Protein AF-A0A075H186-F1 (afdb_monomer)

InterPro domains:
  IPR010869 Protein of unknown function DUF1501 [PF07394] (12-259)
  IPR017850 Alkaline-phosphatase-like, core domain superfamily [G3DSA:3.40.720.10] (79-247)
  IPR017850 Alkaline-phosphatase-like, core domain superfamily [SSF53649] (68-236)

Organism: NCBI:txid1456100

pLDDT: mean 88.94, std 8.77, range [53.75, 98.56]

Sequence (261 aa):
MSPVRFKERHRNYLRLLKASPAFQKGDSAKRAALLKSMEEAYTLLSSPAAKAFDLSLEPEKSAAPYGTGKFGRGCLLARRLCEQGARFIEVTSDYGPFLRWDTHENGHTRLAQLKKQIDRPLAQLVVDLEQRGLLDRTLIVLASEFSRDMLVEGKPNKQVRGQVPQPDVINDLKFYGMHRHFTAAGSVLMFGGGVKPGHLFGRTADERPCKTIADPATITDLHATIFHAMGIPPTHHVTVEQRPFFATKDGKGNPLRGILA

Foldseek 3Di:
DDPVVLVVVLVVVVVVLVVDPCLVPDDPVVNVVVVVVSVVVSCCCPDPVVVLLPPVPDDCVLLPQLPDQQQSVLLSSVLSCLVVPPPDGDRDSDDDCCDQCQLLWLNQVSVVVNCVNHVRSVVSSLVSCVVVVRQQQDKDKDDDPFAFQQDADDDPPGDDPPHDDDDPDDPDSRRTRNHDGLPQDDDMDITHLQWDPPDDAWAFDPDPVRHTDDRDDDPQQVLCQVCVSVVHQLQDFDQDPNDTDTSGDNSPHHHPVRTGD

Secondary structure (DSSP, 8-state):
--HHHHHHHHHHHHHHHHH-HHHHSS-HHHHHHHHHHHHHHHHHHHSGGGGGG-GGGS-HHHHGGG-SSHHHHHHHHHHHHHHTT-S-------EETTEET--SSSHHHHHHHHHHHHHHHHHHHHHHHHHTT-STT--EEE--S-EE-SS---BTTBPPTTPPP--SS--SGGGSS-S-EE-S----EEESTTBPTT----EE-SSTT--EEES---HHHHHHHHHHHTT--TT-EEEETTEEEESSGGG-----TTTB-

Mean predicted aligned error: 6.94 Å

Radius of gyration: 23.1 Å; Cα contacts (8 Å, |Δi|>4): 324; chains: 1; bounding box: 52×53×61 Å

Solvent-accessible surface area (backbone atoms only — not comparable to full-atom values): 15172 Å² total; per-residue (Å²): 131,56,72,67,61,51,52,54,50,52,55,51,48,53,52,52,47,68,67,30,67,71,55,66,74,41,57,69,67,64,48,51,53,51,54,49,54,52,51,53,51,49,51,47,63,73,36,81,68,40,57,41,76,46,65,84,79,51,54,64,82,72,44,54,66,28,46,88,49,69,41,7,48,37,34,54,39,46,52,38,31,53,74,73,63,56,89,78,82,87,75,66,74,60,86,42,91,74,29,73,80,35,27,55,55,41,10,43,62,46,50,56,53,51,47,66,53,44,52,53,15,52,53,48,38,54,52,53,28,46,79,65,71,43,22,65,81,34,68,46,75,50,72,69,98,64,39,64,27,62,55,83,64,58,50,103,89,45,75,68,84,93,64,69,92,74,68,98,69,85,89,53,67,46,75,30,27,31,54,33,78,28,77,64,50,80,73,70,50,75,44,36,34,47,44,45,83,97,67,82,83,52,39,56,44,95,53,88,83,36,35,65,76,41,66,78,80,44,73,41,22,48,47,11,31,54,33,46,67,71,74,38,61,28,65,41,61,47,76,54,95,93,37,82,46,46,75,13,69,90,31,70,24,54,54,55,74,85,49,51,108

Structure (mmCIF, N/CA/C/O backbone):
data_AF-A0A075H186-F1
#
_entry.id   AF-A0A075H186-F1
#
loop_
_atom_site.group_PDB
_atom_site.id
_atom_site.type_symbol
_atom_site.label_atom_id
_atom_site.label_alt_id
_atom_site.label_comp_id
_atom_site.label_asym_id
_atom_site.label_entity_id
_atom_site.label_seq_id
_atom_site.pdbx_PDB_ins_code
_atom_site.Cartn_x
_atom_site.Cartn_y
_atom_site.Cartn_z
_atom_site.occupancy
_atom_site.B_iso_or_equiv
_atom_site.auth_seq_id
_atom_site.auth_comp_id
_atom_site.auth_asym_id
_atom_site.auth_atom_id
_atom_site.pdbx_PDB_model_num
ATOM 1 N N . MET A 1 1 ? 1.991 5.967 27.486 1.00 68.06 1 MET A N 1
ATOM 2 C CA . MET A 1 1 ? 1.495 7.163 28.219 1.00 68.06 1 MET A CA 1
ATOM 3 C C . MET A 1 1 ? 0.283 6.724 29.025 1.00 68.06 1 MET A C 1
ATOM 5 O O . MET A 1 1 ? -0.521 6.002 28.457 1.00 68.06 1 MET A O 1
ATOM 9 N N . SER A 1 2 ? 0.154 7.069 30.311 1.00 82.62 2 SER A N 1
ATOM 10 C CA . SER A 1 2 ? -1.005 6.604 31.095 1.00 82.62 2 SER A CA 1
ATOM 11 C C . SER A 1 2 ? -2.314 7.250 30.606 1.00 82.62 2 SER A C 1
ATOM 13 O O . SER A 1 2 ? -2.277 8.409 30.173 1.00 82.62 2 SER A O 1
ATOM 15 N N . PRO A 1 3 ? -3.470 6.562 30.711 1.00 83.88 3 PRO A N 1
ATOM 16 C CA . PRO A 1 3 ? -4.772 7.124 30.335 1.00 83.88 3 PRO A CA 1
ATOM 17 C C . PRO A 1 3 ? -5.078 8.453 31.040 1.00 83.88 3 PRO A C 1
ATOM 19 O O . PRO A 1 3 ? -5.568 9.395 30.422 1.00 83.88 3 PRO A O 1
ATOM 22 N N . VAL A 1 4 ? -4.692 8.568 32.316 1.00 88.56 4 VAL A N 1
ATOM 23 C CA . VAL A 1 4 ? -4.842 9.795 33.114 1.00 88.56 4 VAL A CA 1
ATOM 24 C C . VAL A 1 4 ? -4.055 10.954 32.498 1.00 88.56 4 VAL A C 1
ATOM 26 O O . VAL A 1 4 ? -4.601 12.031 32.267 1.00 88.56 4 VAL A O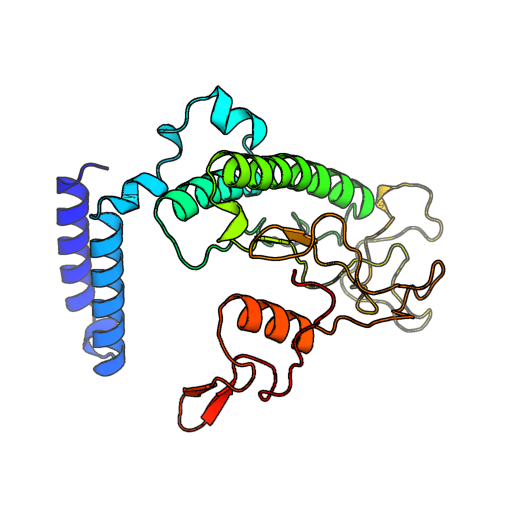 1
ATOM 29 N N . ARG A 1 5 ? -2.778 10.729 32.159 1.00 89.12 5 ARG A N 1
ATOM 30 C CA . ARG A 1 5 ? -1.928 11.762 31.552 1.00 89.12 5 ARG A CA 1
ATOM 31 C C . ARG A 1 5 ? -2.418 12.157 30.158 1.00 89.12 5 ARG A C 1
ATOM 33 O O . ARG A 1 5 ? -2.302 13.325 29.791 1.00 89.12 5 ARG A O 1
ATOM 40 N N . PHE A 1 6 ? -2.957 11.210 29.391 1.00 88.75 6 PHE A N 1
ATOM 41 C CA . PHE A 1 6 ? -3.548 11.481 28.081 1.00 88.75 6 PHE A CA 1
ATOM 42 C C . PHE A 1 6 ? -4.791 12.378 28.196 1.00 88.75 6 PHE A C 1
ATOM 44 O O . PHE A 1 6 ? -4.854 13.416 27.536 1.00 88.75 6 PHE A O 1
ATOM 51 N N . LYS A 1 7 ? -5.715 12.053 29.111 1.00 90.94 7 LYS A N 1
ATOM 52 C CA . LYS A 1 7 ? -6.920 12.853 29.391 1.00 90.94 7 LYS A CA 1
ATOM 53 C C . LYS A 1 7 ? -6.587 14.282 29.828 1.00 90.94 7 LYS A C 1
ATOM 55 O O . LYS A 1 7 ? -7.135 15.238 29.282 1.00 90.94 7 LYS A O 1
ATOM 60 N N . GLU A 1 8 ? -5.643 14.447 30.755 1.00 93.38 8 GLU A N 1
ATOM 61 C CA . GLU A 1 8 ? -5.226 15.779 31.217 1.00 93.38 8 GLU A CA 1
ATOM 62 C C . GLU A 1 8 ? -4.534 16.595 30.116 1.00 93.38 8 GLU A C 1
ATOM 64 O O . GLU A 1 8 ? -4.742 17.806 30.004 1.00 93.38 8 GLU A O 1
ATOM 69 N N . ARG A 1 9 ? -3.745 15.952 29.246 1.00 92.38 9 ARG A N 1
ATOM 70 C CA . ARG A 1 9 ? -3.168 16.625 28.073 1.00 92.38 9 ARG A CA 1
ATOM 71 C C . ARG A 1 9 ? -4.239 17.087 27.092 1.00 92.38 9 ARG A C 1
ATOM 73 O O . ARG A 1 9 ? -4.158 18.226 26.641 1.00 92.38 9 ARG A O 1
ATOM 80 N N . HIS A 1 10 ? -5.243 16.259 26.810 1.00 92.94 10 HIS A N 1
ATOM 81 C CA . HIS A 1 10 ? -6.360 16.640 25.945 1.00 92.94 10 HIS A CA 1
ATOM 82 C C . HIS A 1 10 ? -7.132 17.840 26.517 1.00 92.94 10 HIS A C 1
ATOM 84 O O . HIS A 1 10 ? -7.347 18.831 25.819 1.00 92.94 10 HIS A O 1
ATOM 90 N N . ARG A 1 11 ? -7.443 17.821 27.823 1.00 93.56 11 ARG A N 1
ATOM 91 C CA . ARG A 1 11 ? -8.108 18.942 28.509 1.00 93.56 11 ARG A CA 1
ATOM 92 C C . ARG A 1 11 ? -7.305 20.240 28.403 1.00 93.56 11 ARG A C 1
ATOM 94 O O . ARG A 1 11 ? -7.861 21.298 28.109 1.00 93.56 11 ARG A O 1
ATOM 101 N N . ASN A 1 12 ? -5.994 20.160 28.620 1.00 95.50 12 ASN A N 1
ATOM 102 C CA . ASN A 1 12 ? -5.104 21.311 28.503 1.00 95.50 12 ASN A CA 1
ATOM 103 C C . ASN A 1 12 ? -4.999 21.826 27.065 1.00 95.50 12 ASN A C 1
ATOM 105 O O . ASN A 1 12 ? -5.045 23.037 26.861 1.00 95.50 12 ASN A O 1
ATOM 109 N N . TYR A 1 13 ? -4.916 20.932 26.079 1.00 94.06 13 TYR A N 1
ATOM 110 C CA . TYR A 1 13 ? -4.928 21.304 24.667 1.00 94.06 13 TYR A CA 1
ATOM 111 C C . TYR A 1 13 ? -6.205 22.065 24.300 1.00 94.06 13 TYR A C 1
ATOM 113 O O . TYR A 1 13 ? -6.114 23.167 23.767 1.00 94.06 13 TYR A O 1
ATOM 121 N N . LEU A 1 14 ? -7.387 21.553 24.664 1.00 94.38 14 LEU A N 1
ATOM 122 C CA . LEU A 1 14 ? -8.657 22.232 24.385 1.00 94.38 14 LEU A CA 1
ATOM 123 C C . LEU A 1 14 ? -8.748 23.604 25.063 1.00 94.38 14 LEU A C 1
ATOM 125 O O . LEU A 1 14 ? -9.268 24.548 24.467 1.00 94.38 14 LEU A O 1
ATOM 129 N N . ARG A 1 15 ? -8.224 23.740 26.289 1.00 95.50 15 ARG A N 1
ATOM 130 C CA . ARG A 1 15 ? -8.146 25.031 26.989 1.00 95.50 15 ARG A CA 1
ATOM 131 C C . ARG A 1 15 ? -7.289 26.033 26.214 1.00 95.50 15 ARG A C 1
ATOM 133 O O . ARG A 1 15 ? -7.730 27.157 25.992 1.00 95.50 15 ARG A O 1
ATOM 140 N N . LEU A 1 16 ? -6.094 25.624 25.787 1.00 95.94 16 LEU A N 1
ATOM 141 C CA . LEU A 1 16 ? -5.178 26.473 25.018 1.00 95.94 16 LEU A CA 1
ATOM 142 C C . LEU A 1 16 ? -5.742 26.814 23.635 1.00 95.94 16 LEU A C 1
ATOM 144 O O . LEU A 1 16 ? -5.679 27.966 23.217 1.00 95.94 16 LEU A O 1
ATOM 148 N N . LEU A 1 17 ? -6.348 25.840 22.953 1.00 93.94 17 LEU A N 1
ATOM 149 C CA . LEU A 1 17 ? -6.982 26.037 21.654 1.00 93.94 17 LEU A CA 1
ATOM 150 C C . LEU A 1 17 ? -8.104 27.076 21.749 1.00 93.94 17 LEU A C 1
ATOM 152 O O . LEU A 1 17 ? -8.115 28.024 20.975 1.00 93.94 17 LEU A O 1
ATOM 156 N N . LYS A 1 18 ? -9.005 26.957 22.733 1.00 92.69 18 LYS A N 1
ATOM 157 C CA . LYS A 1 18 ? -10.112 27.911 22.936 1.00 92.69 18 LYS A CA 1
ATOM 158 C C . LYS A 1 18 ? -9.638 29.314 23.338 1.00 92.69 18 LYS A C 1
ATOM 160 O O . LYS A 1 18 ? -10.309 30.294 23.018 1.00 92.69 18 LYS A O 1
ATOM 165 N N . ALA A 1 19 ? -8.498 29.414 24.020 1.00 94.44 19 ALA A N 1
ATOM 166 C CA . ALA A 1 19 ? -7.870 30.686 24.375 1.00 94.44 19 ALA A CA 1
ATOM 167 C C . ALA A 1 19 ? -7.056 31.310 23.223 1.00 94.44 19 ALA A C 1
ATOM 169 O O . ALA A 1 19 ? -6.685 32.478 23.304 1.00 94.44 19 ALA A O 1
ATOM 170 N N . SER A 1 20 ? -6.769 30.557 22.157 1.00 94.69 20 SER A N 1
ATOM 171 C CA . SER A 1 20 ? -5.958 31.040 21.040 1.00 94.69 20 SER A CA 1
ATOM 172 C C . SER A 1 20 ? -6.689 32.131 20.245 1.00 94.69 20 SER A C 1
ATOM 174 O O . SER A 1 20 ? -7.809 31.891 19.779 1.00 94.69 20 SER A O 1
ATOM 176 N N . PRO A 1 21 ? -6.050 33.289 19.979 1.00 93.56 21 PRO A N 1
ATOM 177 C CA . PRO A 1 21 ? -6.628 34.332 19.133 1.00 93.56 21 PRO A CA 1
ATOM 178 C C . PRO A 1 21 ? -7.002 33.830 17.735 1.00 93.56 21 PRO A C 1
ATOM 180 O O . PRO A 1 21 ? -8.021 34.243 17.187 1.00 93.56 21 PRO A O 1
ATOM 183 N N . ALA A 1 22 ? -6.212 32.909 17.169 1.00 90.19 22 ALA A N 1
ATOM 184 C CA . ALA A 1 22 ? -6.480 32.324 15.856 1.00 90.19 22 ALA A CA 1
ATOM 185 C C . ALA A 1 22 ? -7.762 31.480 15.857 1.00 90.19 22 ALA A C 1
ATOM 187 O O . ALA A 1 22 ? -8.542 31.531 14.910 1.00 90.19 22 ALA A O 1
ATOM 188 N N . PHE A 1 23 ? -8.012 30.742 16.942 1.00 92.31 23 PHE A N 1
ATOM 189 C CA . PHE A 1 23 ? -9.242 29.973 17.087 1.00 92.31 23 PHE A CA 1
ATOM 190 C C . PHE A 1 23 ? -10.444 30.885 17.345 1.00 92.31 23 PHE A C 1
ATOM 192 O O . PHE A 1 23 ? -11.502 30.661 16.776 1.00 92.31 23 PHE A O 1
ATOM 199 N N . GLN A 1 24 ? -10.301 31.930 18.164 1.00 91.25 24 GLN A N 1
ATOM 200 C CA . GLN A 1 24 ? -11.403 32.847 18.481 1.00 91.25 24 GLN A CA 1
ATOM 201 C C . GLN A 1 24 ? -11.854 33.680 17.277 1.00 91.25 24 GLN A C 1
ATOM 203 O O . GLN A 1 24 ? -13.055 33.858 17.087 1.00 91.25 24 GLN A O 1
ATOM 208 N N . LYS A 1 25 ? -10.902 34.145 16.459 1.00 92.31 25 LYS A N 1
ATOM 209 C CA . LYS A 1 25 ? -11.156 34.917 15.231 1.00 92.31 25 LYS A CA 1
ATOM 210 C C . LYS A 1 25 ? -11.524 34.045 14.026 1.00 92.31 25 LYS A C 1
ATOM 212 O O . LYS A 1 25 ? -11.887 34.577 12.983 1.00 92.31 25 LYS A O 1
ATOM 217 N N . GLY A 1 26 ? -11.379 32.725 14.142 1.00 87.88 26 GLY A N 1
ATOM 218 C CA . GLY A 1 26 ? -11.676 31.785 13.069 1.00 87.88 26 GLY A CA 1
ATOM 219 C C . GLY A 1 26 ? -13.173 31.675 12.777 1.00 87.88 26 GLY A C 1
ATOM 220 O O . GLY A 1 26 ? -14.012 31.872 13.657 1.00 87.88 26 GLY A O 1
ATOM 221 N N . ASP A 1 27 ? -13.489 31.300 11.540 1.00 92.75 27 ASP A N 1
ATOM 222 C CA . ASP A 1 27 ? -14.853 31.001 11.105 1.00 92.75 27 ASP A CA 1
ATOM 223 C C . ASP A 1 27 ? -15.523 29.926 11.987 1.00 92.75 27 ASP A C 1
ATOM 225 O O . ASP A 1 27 ? -14.897 28.938 12.387 1.00 92.75 27 ASP A O 1
ATOM 229 N N . SER A 1 28 ? -16.810 30.119 12.285 1.00 90.19 28 SER A N 1
ATOM 230 C CA . SER A 1 28 ? -17.561 29.267 13.214 1.00 90.19 28 SER A CA 1
ATOM 231 C C . SER A 1 28 ? -17.651 27.808 12.751 1.00 90.19 28 SER A C 1
ATOM 233 O O . SER A 1 28 ? -17.450 26.899 13.563 1.00 90.19 28 SER A O 1
ATOM 235 N N . ALA A 1 29 ? -17.856 27.570 11.451 1.00 89.69 29 ALA A N 1
ATOM 236 C CA . ALA A 1 29 ? -17.946 26.226 10.893 1.00 89.69 29 ALA A CA 1
ATOM 237 C C . ALA A 1 29 ? -16.581 25.527 10.927 1.00 89.69 29 ALA A C 1
ATOM 239 O O . ALA A 1 29 ? -16.484 24.378 11.363 1.00 89.69 29 ALA A O 1
ATOM 240 N N . LYS A 1 30 ? -15.500 26.236 10.572 1.00 87.50 30 LYS A N 1
ATOM 241 C CA . LYS A 1 30 ? -14.127 25.702 10.669 1.00 87.50 30 LYS A CA 1
ATOM 242 C C . LYS A 1 30 ? -13.738 25.345 12.106 1.00 87.50 30 LYS A C 1
ATOM 244 O O . LYS A 1 30 ? -13.109 24.313 12.337 1.00 87.50 30 LYS A O 1
ATOM 249 N N . ARG A 1 31 ? -14.133 26.162 13.087 1.00 91.75 31 ARG A N 1
ATOM 250 C CA . ARG A 1 31 ? -13.901 25.879 14.515 1.00 91.75 31 ARG A CA 1
ATOM 251 C C . ARG A 1 31 ? -14.647 24.632 14.978 1.00 91.75 31 ARG A C 1
ATOM 253 O O . ARG A 1 31 ? -14.056 23.801 15.666 1.00 91.75 31 ARG A O 1
ATOM 260 N N . ALA A 1 32 ? -15.919 24.501 14.602 1.0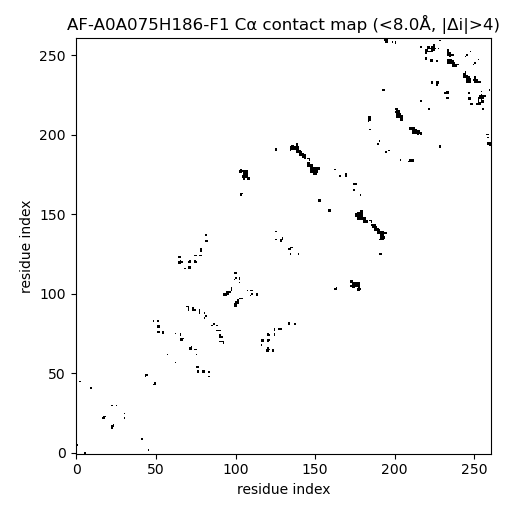0 91.12 32 ALA A N 1
ATOM 261 C CA . ALA A 1 32 ? -16.726 23.329 14.928 1.00 91.12 32 ALA A CA 1
ATOM 262 C C . ALA A 1 32 ? -16.139 22.055 14.302 1.00 91.12 32 ALA A C 1
ATOM 264 O O . ALA A 1 32 ? -16.001 21.047 14.993 1.00 91.12 32 ALA A O 1
ATOM 265 N N . ALA A 1 33 ? -15.712 22.123 13.038 1.00 90.19 33 ALA A N 1
ATOM 266 C CA . ALA A 1 33 ? -15.060 21.013 12.348 1.00 90.19 33 ALA A CA 1
ATOM 267 C C . ALA A 1 33 ? -13.756 20.579 13.039 1.00 90.19 33 ALA A C 1
ATOM 269 O O . ALA A 1 33 ? -13.547 19.387 13.256 1.00 90.19 33 ALA A O 1
ATOM 270 N N . LEU A 1 34 ? -12.907 21.530 13.453 1.00 90.88 34 LEU A N 1
ATOM 271 C CA . LEU A 1 34 ? -11.674 21.222 14.184 1.00 90.88 34 LEU A CA 1
ATOM 272 C C . LEU A 1 34 ? -11.955 20.557 15.538 1.00 90.88 34 LEU A C 1
ATOM 274 O O . LEU A 1 34 ? -11.326 19.555 15.869 1.00 90.88 34 LEU A O 1
ATOM 278 N N . LEU A 1 35 ? -12.895 21.095 16.323 1.00 93.06 35 LEU A N 1
ATOM 279 C CA . LEU A 1 35 ? -13.257 20.507 17.617 1.00 93.06 35 LEU A CA 1
ATOM 280 C C . LEU A 1 35 ? -13.824 19.096 17.456 1.00 93.06 35 LEU A C 1
ATOM 282 O O . LEU A 1 35 ? -13.435 18.205 18.204 1.00 93.06 35 LEU A O 1
ATOM 286 N N . LYS A 1 36 ? -14.692 18.891 16.459 1.00 93.56 36 LYS A N 1
ATOM 287 C CA . LYS A 1 36 ? -15.232 17.573 16.123 1.00 93.56 36 LYS A CA 1
ATOM 288 C C . LYS A 1 36 ? -14.113 16.588 15.776 1.00 93.56 36 LYS A C 1
ATOM 290 O O . LYS A 1 36 ? -14.058 15.516 16.365 1.00 93.56 36 LYS A O 1
ATOM 295 N N . SER A 1 37 ? -13.180 16.984 14.908 1.00 92.19 37 SER A N 1
ATOM 296 C CA . SER A 1 37 ? -12.026 16.155 14.536 1.00 92.19 37 SER A CA 1
ATOM 297 C C . SER A 1 37 ? -11.156 15.774 15.745 1.00 92.19 37 SER A C 1
ATOM 299 O O . SER A 1 37 ? -10.727 14.627 15.860 1.00 92.19 37 SER A O 1
ATOM 301 N N . MET A 1 38 ? -10.924 16.707 16.676 1.00 91.56 38 MET A N 1
ATOM 302 C CA . MET A 1 38 ? -10.153 16.439 17.898 1.00 91.56 38 MET A CA 1
ATOM 303 C C . MET A 1 38 ? -10.877 15.481 18.852 1.00 91.56 38 MET A C 1
ATOM 305 O O . MET A 1 38 ? -10.243 14.588 19.414 1.00 91.56 38 MET A O 1
ATOM 309 N N . GLU A 1 39 ? -12.194 15.628 19.006 1.00 92.19 39 GLU A N 1
ATOM 310 C CA . GLU A 1 39 ? -13.006 14.741 19.846 1.00 92.19 39 GLU A CA 1
ATOM 311 C C . GLU A 1 39 ? -13.078 13.318 19.271 1.00 92.19 39 GLU A C 1
ATOM 313 O O . GLU A 1 39 ? -12.928 12.337 20.002 1.00 92.19 39 GLU A O 1
ATOM 318 N N . GLU A 1 40 ? -13.233 13.185 17.952 1.00 91.44 40 GLU A N 1
ATOM 319 C CA . GLU A 1 40 ? -13.203 11.894 17.255 1.00 91.44 40 GLU A CA 1
ATOM 320 C C . GLU A 1 40 ? -11.841 11.203 17.420 1.00 91.44 40 GLU A C 1
ATOM 322 O O . GLU A 1 40 ? -11.780 10.013 17.738 1.00 91.44 40 GLU A O 1
ATOM 327 N N . ALA A 1 41 ? -10.740 11.954 17.297 1.00 88.75 41 ALA A N 1
ATOM 328 C CA . ALA A 1 41 ? -9.395 11.433 17.532 1.00 88.75 41 ALA A CA 1
ATOM 329 C C . ALA A 1 41 ? -9.194 10.980 18.988 1.00 88.75 41 ALA A C 1
ATOM 331 O O . ALA A 1 41 ? -8.642 9.905 19.233 1.00 88.75 41 ALA A O 1
ATOM 332 N N . TYR A 1 42 ? -9.661 11.765 19.965 1.00 90.81 42 TYR A N 1
ATOM 333 C CA . TYR A 1 42 ? -9.615 11.384 21.378 1.00 90.81 42 TYR A CA 1
ATOM 334 C C . TYR A 1 42 ? -10.438 10.117 21.647 1.00 90.81 42 TYR A C 1
ATOM 336 O O . TYR A 1 42 ? -9.966 9.207 22.333 1.00 90.81 42 TYR A O 1
ATOM 344 N N . THR A 1 43 ? -11.636 10.029 21.069 1.00 90.00 43 THR A N 1
ATOM 345 C CA . THR A 1 43 ? -12.519 8.860 21.174 1.00 90.00 43 THR A CA 1
ATOM 346 C C . THR A 1 43 ? -11.836 7.612 20.620 1.00 90.00 43 THR A C 1
ATOM 348 O O . THR A 1 43 ? -11.772 6.591 21.302 1.00 90.00 43 THR A O 1
ATOM 351 N N . LEU A 1 44 ? -11.233 7.697 19.431 1.00 86.81 44 LEU A N 1
ATOM 352 C CA . LEU A 1 44 ? -10.499 6.582 18.834 1.00 86.81 44 LEU A CA 1
ATOM 353 C C . LEU A 1 44 ? -9.326 6.133 19.718 1.00 86.81 44 LEU A C 1
ATOM 355 O O . LEU A 1 44 ? -9.200 4.945 20.016 1.00 86.81 44 LEU A O 1
ATOM 359 N N . LEU A 1 45 ? -8.498 7.075 20.178 1.00 86.69 45 LEU A N 1
ATOM 360 C CA . LEU A 1 45 ? -7.304 6.790 20.985 1.00 86.69 45 LEU A CA 1
ATOM 361 C C . LEU A 1 45 ? -7.618 6.299 22.404 1.00 86.69 45 LEU A C 1
ATOM 363 O O . LEU A 1 45 ? -6.768 5.674 23.036 1.00 86.69 45 LEU A O 1
ATOM 367 N N . SER A 1 46 ? -8.817 6.580 22.911 1.00 88.19 46 SER A N 1
ATOM 368 C CA . SER A 1 46 ? -9.298 6.069 24.199 1.00 88.19 46 SER A CA 1
ATOM 369 C C . SER A 1 46 ? -10.114 4.778 24.075 1.00 88.19 46 SER A C 1
ATOM 371 O O . SER A 1 46 ? -10.380 4.128 25.087 1.00 88.19 46 SER A O 1
ATOM 373 N N . SER A 1 47 ? -10.478 4.374 22.856 1.00 87.81 47 SER A N 1
ATOM 374 C CA . SER A 1 47 ? -11.219 3.141 22.596 1.00 87.81 47 SER A CA 1
ATOM 375 C C . SER A 1 47 ? -10.329 1.887 22.673 1.00 87.81 47 SER A C 1
ATOM 377 O O . SER A 1 47 ? -9.106 1.973 22.514 1.00 87.81 47 SER A O 1
ATOM 379 N N . PRO A 1 48 ? -10.917 0.683 22.824 1.00 86.31 48 PRO A N 1
ATOM 380 C CA . PRO A 1 48 ? -10.179 -0.577 22.710 1.00 86.31 48 PRO A CA 1
ATOM 381 C C . PRO A 1 48 ? -9.415 -0.737 21.386 1.00 86.31 48 PRO A C 1
ATOM 383 O O . PRO A 1 48 ? -8.372 -1.391 21.372 1.00 86.31 48 PRO A O 1
ATOM 386 N N . ALA A 1 49 ? -9.877 -0.095 20.304 1.00 86.44 49 ALA A N 1
ATOM 387 C CA . ALA A 1 49 ? -9.226 -0.138 18.994 1.00 86.44 49 ALA A CA 1
ATOM 388 C C . ALA A 1 49 ? -7.818 0.481 19.008 1.00 86.44 49 ALA A C 1
ATOM 390 O O . ALA A 1 49 ? -6.978 0.109 18.190 1.00 86.44 49 ALA A O 1
ATOM 391 N N . ALA A 1 50 ? -7.503 1.349 19.980 1.00 87.94 50 ALA A N 1
ATOM 392 C CA . ALA A 1 50 ? -6.158 1.897 20.155 1.00 87.94 50 ALA A CA 1
ATOM 393 C C . ALA A 1 50 ? -5.093 0.802 20.356 1.00 87.94 50 ALA A C 1
ATOM 395 O O . ALA A 1 50 ? -3.943 0.981 19.957 1.00 87.94 50 ALA A O 1
ATOM 396 N N . LYS A 1 51 ? -5.471 -0.366 20.903 1.00 90.56 51 LYS A N 1
ATOM 397 C CA . LYS A 1 51 ? -4.562 -1.513 21.060 1.00 90.56 51 LYS A CA 1
ATOM 398 C C . LYS A 1 51 ? -4.058 -2.060 19.723 1.00 90.56 51 LYS A C 1
ATOM 400 O O . LYS A 1 51 ? -2.977 -2.642 19.695 1.00 90.56 51 LYS A O 1
ATOM 405 N N . ALA A 1 52 ? -4.786 -1.868 18.619 1.00 92.31 52 ALA A N 1
ATOM 406 C CA . ALA A 1 52 ? -4.335 -2.287 17.289 1.00 92.31 52 ALA A CA 1
ATOM 407 C C . ALA A 1 52 ? -2.993 -1.644 16.913 1.00 92.31 52 ALA A C 1
ATOM 409 O O . ALA A 1 52 ? -2.152 -2.294 16.299 1.00 92.31 52 ALA A O 1
ATOM 410 N N . PHE A 1 53 ? -2.776 -0.401 17.353 1.00 92.44 53 PHE A N 1
ATOM 411 C CA . PHE A 1 53 ? -1.575 0.387 17.077 1.00 92.44 53 PHE A CA 1
ATOM 412 C C . PHE A 1 53 ? -0.370 0.005 17.941 1.00 92.44 53 PHE A C 1
ATOM 414 O O . PHE A 1 53 ? 0.750 0.421 17.645 1.00 92.44 53 PHE A O 1
ATOM 421 N N . ASP A 1 54 ? -0.576 -0.787 18.994 1.00 92.75 54 ASP A N 1
ATOM 422 C CA . ASP A 1 54 ? 0.507 -1.273 19.837 1.00 92.75 54 ASP A CA 1
ATOM 423 C C . ASP A 1 54 ? 1.080 -2.578 19.275 1.00 92.75 54 ASP A C 1
ATOM 425 O O . ASP A 1 54 ? 0.595 -3.677 19.553 1.00 92.75 54 ASP A O 1
ATOM 429 N N . LEU A 1 55 ? 2.127 -2.439 18.458 1.00 94.56 55 LEU A N 1
ATOM 430 C CA . LEU A 1 55 ? 2.846 -3.570 17.870 1.00 94.56 55 LEU A CA 1
ATOM 431 C C . LEU A 1 55 ? 3.674 -4.354 18.896 1.00 94.56 55 LEU A C 1
ATOM 433 O O . LEU A 1 55 ? 4.085 -5.467 18.592 1.00 94.56 55 LEU A O 1
ATOM 437 N N . SER A 1 56 ? 3.915 -3.816 20.100 1.00 94.00 56 SER A N 1
ATOM 438 C CA . SER A 1 56 ? 4.647 -4.553 21.144 1.00 94.00 56 SER A CA 1
ATOM 439 C C . SER A 1 56 ? 3.857 -5.741 21.697 1.00 94.00 56 SER A C 1
ATOM 441 O O . SER A 1 56 ? 4.425 -6.622 22.334 1.00 94.00 56 SER A O 1
ATOM 443 N N . LEU A 1 57 ? 2.553 -5.786 21.410 1.00 94.50 57 LEU A N 1
ATOM 444 C CA . LEU A 1 57 ? 1.672 -6.900 21.745 1.00 94.50 57 LEU A CA 1
ATOM 445 C C . LEU A 1 57 ? 1.840 -8.102 20.801 1.00 94.50 57 LEU A C 1
ATOM 447 O O . LEU A 1 57 ? 1.242 -9.147 21.046 1.00 94.50 57 LEU A O 1
ATOM 451 N N . GLU A 1 58 ? 2.607 -7.966 19.716 1.00 95.69 58 GLU A N 1
ATOM 452 C CA . GLU A 1 58 ? 2.870 -9.060 18.782 1.00 95.69 58 GLU A CA 1
ATOM 453 C C . GLU A 1 58 ? 3.991 -9.972 19.287 1.00 95.69 58 GLU A C 1
ATOM 455 O O . GLU A 1 58 ? 5.084 -9.483 19.585 1.00 95.69 58 GLU A O 1
ATOM 460 N N . PRO A 1 59 ? 3.779 -11.302 19.321 1.00 95.94 59 PRO A N 1
ATOM 461 C CA . PRO A 1 59 ? 4.861 -12.236 19.585 1.00 95.94 59 PRO A CA 1
ATOM 462 C C . PRO A 1 59 ? 6.000 -12.054 1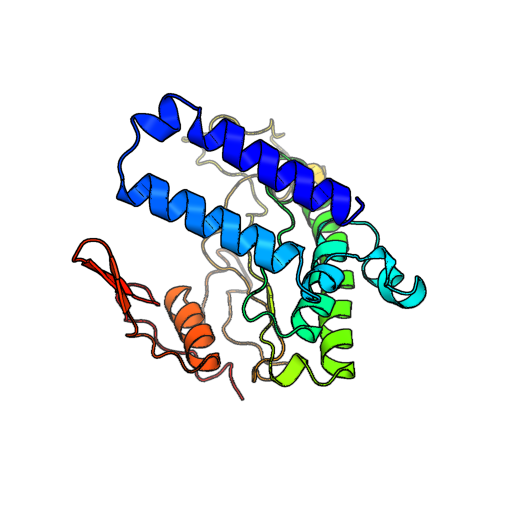8.578 1.00 95.94 59 PRO A C 1
ATOM 464 O O . PRO A 1 59 ? 5.753 -11.910 17.378 1.00 95.94 59 PRO A O 1
ATOM 467 N N . GLU A 1 60 ? 7.249 -12.152 19.038 1.00 95.75 60 GLU A N 1
ATOM 468 C CA . GLU A 1 60 ? 8.437 -11.954 18.195 1.00 95.75 60 GLU A CA 1
ATOM 469 C C . GLU A 1 60 ? 8.404 -12.831 16.938 1.00 95.75 60 GLU A C 1
ATOM 471 O O . GLU A 1 60 ? 8.622 -12.341 15.833 1.00 95.75 60 GLU A O 1
ATOM 476 N N . LYS A 1 61 ? 8.020 -14.105 17.080 1.00 96.06 61 LYS A N 1
ATOM 477 C CA . LYS A 1 61 ? 7.872 -15.037 15.952 1.00 96.06 61 LYS A CA 1
ATOM 478 C C . LYS A 1 61 ? 6.872 -14.546 14.896 1.00 96.06 61 LYS A C 1
ATOM 480 O O . LYS A 1 61 ? 7.081 -14.797 13.715 1.00 96.06 61 LYS A O 1
ATOM 485 N N . SER A 1 62 ? 5.806 -13.854 15.306 1.00 95.00 62 SER A N 1
ATOM 486 C CA . SER A 1 62 ? 4.803 -13.298 14.391 1.00 95.00 62 SER A CA 1
ATOM 487 C C . SER A 1 62 ? 5.270 -11.997 13.740 1.00 95.00 62 SER A C 1
ATOM 489 O O . SER A 1 62 ? 4.927 -11.737 12.591 1.00 95.00 62 SER A O 1
ATOM 491 N N . ALA A 1 63 ? 6.041 -11.174 14.455 1.00 96.56 63 ALA A N 1
ATOM 492 C CA . ALA A 1 63 ? 6.544 -9.900 13.947 1.00 96.56 63 ALA A CA 1
ATOM 493 C C . ALA A 1 63 ? 7.805 -10.060 13.075 1.00 96.56 63 ALA A C 1
ATOM 495 O O . ALA A 1 63 ? 8.025 -9.281 12.146 1.00 96.56 63 ALA A O 1
ATOM 496 N N . ALA A 1 64 ? 8.629 -11.077 13.341 1.00 96.69 64 ALA A N 1
ATOM 497 C CA . ALA A 1 64 ? 9.923 -11.282 12.696 1.00 96.69 64 ALA A CA 1
ATOM 498 C C . ALA A 1 64 ? 9.869 -11.329 11.155 1.00 96.69 64 ALA A C 1
ATOM 500 O O . ALA A 1 64 ? 10.732 -10.694 10.536 1.00 96.69 64 ALA A O 1
ATOM 501 N N . PRO A 1 65 ? 8.885 -11.981 10.495 1.00 96.50 65 PRO A N 1
ATOM 502 C CA . PRO A 1 65 ? 8.798 -11.989 9.033 1.00 96.50 65 PRO A CA 1
ATOM 503 C C . PRO A 1 65 ? 8.498 -10.609 8.433 1.00 96.50 65 PRO A C 1
ATOM 505 O O . PRO A 1 65 ? 8.982 -10.291 7.347 1.00 96.50 65 PRO A O 1
ATOM 508 N N . TYR A 1 66 ? 7.821 -9.721 9.161 1.00 97.00 66 TYR A N 1
ATOM 509 C CA . TYR A 1 66 ? 7.615 -8.339 8.719 1.00 97.00 66 TYR A CA 1
ATOM 510 C C . TYR A 1 66 ? 8.900 -7.500 8.781 1.00 97.00 66 TYR A C 1
ATOM 512 O O . TYR A 1 66 ? 9.071 -6.552 8.016 1.00 97.00 66 TYR A O 1
ATOM 520 N N . GLY A 1 67 ? 9.848 -7.882 9.640 1.00 94.25 67 GLY A N 1
ATOM 521 C CA . GLY A 1 67 ? 11.109 -7.169 9.828 1.00 94.25 67 GLY A CA 1
ATOM 522 C C . GLY A 1 67 ? 10.941 -5.820 10.538 1.00 94.25 67 GLY A C 1
ATOM 523 O O . GLY A 1 67 ? 9.875 -5.463 11.032 1.00 94.25 67 GLY A O 1
ATOM 524 N N . THR A 1 68 ? 12.027 -5.051 10.605 1.00 91.25 68 THR A N 1
ATOM 525 C CA . THR A 1 68 ? 12.090 -3.787 11.367 1.00 91.25 68 THR A CA 1
ATOM 526 C C . THR A 1 68 ? 11.857 -2.539 10.508 1.00 91.25 68 THR A C 1
ATOM 528 O O . THR A 1 68 ? 11.728 -1.427 11.030 1.00 91.25 68 THR A O 1
ATOM 531 N N . GLY A 1 69 ? 11.779 -2.711 9.184 1.00 90.56 69 GLY A N 1
ATOM 532 C CA . GLY A 1 69 ? 11.553 -1.635 8.222 1.00 90.56 69 GLY A CA 1
ATOM 533 C C . GLY A 1 69 ? 10.195 -0.954 8.402 1.00 90.56 69 GLY A C 1
ATOM 534 O O . GLY A 1 69 ? 9.251 -1.526 8.947 1.00 90.56 69 GLY A O 1
ATOM 535 N N . LYS A 1 70 ? 10.075 0.298 7.938 1.00 91.06 70 LYS A N 1
ATOM 536 C CA . LYS A 1 70 ? 8.821 1.060 8.071 1.00 91.06 70 LYS A CA 1
ATOM 537 C C . LYS A 1 70 ? 7.658 0.376 7.348 1.00 91.06 70 LYS A C 1
ATOM 539 O O . LYS A 1 70 ? 6.608 0.205 7.956 1.00 91.06 70 LYS A O 1
ATOM 544 N N . PHE A 1 71 ? 7.871 -0.041 6.099 1.00 94.12 71 PHE A N 1
ATOM 545 C CA . PHE A 1 71 ? 6.848 -0.719 5.302 1.00 94.12 71 PHE A CA 1
ATOM 546 C C . PHE A 1 71 ? 6.382 -2.014 5.979 1.00 94.12 71 PHE A C 1
ATOM 548 O O . PHE A 1 71 ? 5.191 -2.192 6.200 1.00 94.12 71 PHE A O 1
ATOM 555 N N . GLY A 1 72 ? 7.322 -2.849 6.434 1.00 95.94 72 GLY A N 1
ATOM 556 C CA . GLY A 1 72 ? 7.004 -4.088 7.141 1.00 95.94 72 GLY A CA 1
ATOM 557 C C . GLY A 1 72 ? 6.208 -3.895 8.431 1.00 95.94 72 GLY A C 1
ATOM 558 O O . GLY A 1 72 ? 5.187 -4.550 8.624 1.00 95.94 72 GLY A O 1
ATOM 559 N N . ARG A 1 73 ? 6.593 -2.930 9.276 1.00 95.50 73 ARG A N 1
ATOM 560 C CA . ARG A 1 73 ? 5.788 -2.557 10.455 1.00 95.50 73 ARG A CA 1
ATOM 561 C C . ARG A 1 73 ? 4.405 -2.025 10.071 1.00 95.50 73 ARG A C 1
ATOM 563 O O . ARG A 1 73 ? 3.447 -2.265 10.798 1.00 95.50 73 ARG A O 1
ATOM 570 N N . GLY A 1 74 ? 4.300 -1.333 8.937 1.00 96.88 74 GLY A N 1
ATOM 571 C CA . GLY A 1 74 ? 3.030 -0.910 8.351 1.00 96.88 74 GLY A CA 1
ATOM 572 C C . GLY A 1 74 ? 2.148 -2.092 7.942 1.00 96.88 74 GLY A C 1
ATOM 573 O O . GLY A 1 74 ? 0.971 -2.098 8.280 1.00 96.88 74 GLY A O 1
ATOM 574 N N . CYS A 1 75 ? 2.711 -3.125 7.310 1.00 98.06 75 CYS A N 1
ATOM 575 C CA . CYS A 1 75 ? 1.999 -4.367 6.997 1.00 98.06 75 CYS A CA 1
ATOM 576 C C . CYS A 1 75 ? 1.532 -5.103 8.265 1.00 98.06 75 CYS A C 1
ATOM 578 O O . CYS A 1 75 ? 0.377 -5.510 8.340 1.00 98.06 75 CYS A O 1
ATOM 580 N N . LEU A 1 76 ? 2.379 -5.211 9.295 1.00 98.00 76 LEU A N 1
ATOM 581 C CA . LEU A 1 76 ? 1.987 -5.817 10.575 1.00 98.00 76 LEU A CA 1
ATOM 582 C C . LEU A 1 76 ? 0.851 -5.036 11.255 1.00 98.00 76 LEU A C 1
ATOM 584 O O . LEU A 1 76 ? -0.105 -5.623 11.761 1.00 98.00 76 LEU A O 1
ATOM 588 N N . LEU A 1 77 ? 0.929 -3.703 11.234 1.00 97.69 77 LEU A N 1
ATOM 589 C CA . LEU A 1 77 ? -0.151 -2.847 11.715 1.00 97.69 77 LEU A CA 1
ATOM 590 C C . LEU A 1 77 ? -1.427 -3.046 10.889 1.00 97.69 77 LEU A C 1
ATOM 592 O O . LEU A 1 77 ? -2.502 -3.164 11.467 1.00 97.69 77 LEU A O 1
ATOM 596 N N . ALA A 1 78 ? -1.317 -3.136 9.562 1.00 98.12 78 ALA A N 1
ATOM 597 C CA . ALA A 1 78 ? -2.451 -3.391 8.682 1.00 98.12 78 ALA A CA 1
ATOM 598 C C . ALA A 1 78 ? -3.148 -4.709 9.033 1.00 98.12 78 ALA A C 1
ATOM 600 O O . ALA A 1 78 ? -4.367 -4.723 9.168 1.00 98.12 78 ALA A O 1
ATOM 601 N N . ARG A 1 79 ? -2.392 -5.783 9.297 1.00 97.81 79 ARG A N 1
ATOM 602 C CA . ARG A 1 79 ? -2.944 -7.060 9.772 1.00 97.81 79 ARG A CA 1
ATOM 603 C C . ARG A 1 79 ? -3.804 -6.875 11.028 1.00 97.81 79 ARG A C 1
ATOM 605 O O . ARG A 1 79 ? -4.959 -7.293 11.051 1.00 97.81 79 ARG A O 1
ATOM 612 N N . ARG A 1 80 ? -3.274 -6.194 12.052 1.00 97.44 80 ARG A N 1
ATOM 613 C CA . ARG A 1 80 ? -3.999 -5.909 13.308 1.00 97.44 80 ARG A CA 1
ATOM 614 C C . ARG A 1 80 ? -5.215 -5.005 13.092 1.00 97.44 80 ARG A C 1
ATOM 616 O O . ARG A 1 80 ? -6.244 -5.189 13.734 1.00 97.44 80 ARG A O 1
ATOM 623 N N . LEU A 1 81 ? -5.122 -4.032 12.188 1.00 96.75 81 LEU A N 1
ATOM 624 C CA . LEU A 1 81 ? -6.244 -3.164 11.829 1.00 96.75 81 LEU A CA 1
ATOM 625 C C . LEU A 1 81 ? -7.352 -3.940 11.100 1.00 96.75 81 LEU A C 1
ATOM 627 O O . LEU A 1 81 ? -8.526 -3.726 11.402 1.00 96.75 81 LEU A O 1
ATOM 631 N N . CYS A 1 82 ? -7.006 -4.887 10.223 1.00 96.81 82 CYS A N 1
ATOM 632 C CA . CYS A 1 82 ? -7.969 -5.805 9.608 1.00 96.81 82 CYS A CA 1
ATOM 633 C C . CYS A 1 82 ? -8.673 -6.682 10.657 1.00 96.81 82 CYS A C 1
ATOM 635 O O . CYS A 1 82 ? -9.888 -6.876 10.581 1.00 96.81 82 CYS A O 1
ATOM 637 N N . GLU A 1 83 ? -7.942 -7.175 11.664 1.00 95.06 83 GLU A N 1
ATOM 638 C CA . GLU A 1 83 ? -8.510 -7.937 12.790 1.00 95.06 83 GLU A CA 1
ATOM 639 C C . GLU A 1 83 ? -9.523 -7.103 13.598 1.00 95.06 83 GLU A C 1
ATOM 641 O O . GLU A 1 83 ? -10.541 -7.631 14.038 1.00 95.06 83 GLU A O 1
ATOM 646 N N . GLN A 1 84 ? -9.290 -5.792 13.747 1.00 93.44 84 GLN A N 1
ATOM 647 C CA . GLN A 1 84 ? -10.223 -4.866 14.407 1.00 93.44 84 GLN A CA 1
ATOM 648 C C . GLN A 1 84 ? -11.336 -4.325 13.489 1.00 93.44 84 GLN A C 1
ATOM 650 O O . GLN A 1 84 ? -12.170 -3.540 13.939 1.00 93.44 84 GLN A O 1
ATOM 655 N N . GLY A 1 85 ? -11.375 -4.725 12.214 1.00 92.12 85 GLY A N 1
ATOM 656 C CA . GLY A 1 85 ? -12.425 -4.322 11.276 1.00 92.12 85 GLY A CA 1
ATOM 657 C C . GLY A 1 85 ? -12.257 -2.923 10.675 1.00 92.12 85 GLY A C 1
ATOM 658 O O . GLY A 1 85 ? -13.249 -2.303 10.284 1.00 92.12 85 GLY A O 1
ATOM 659 N N . ALA A 1 86 ? -11.027 -2.406 10.589 1.00 93.69 86 ALA A N 1
ATOM 660 C CA . ALA A 1 86 ? -10.755 -1.192 9.824 1.00 93.69 86 ALA A CA 1
ATOM 661 C C . ALA A 1 86 ? -11.180 -1.378 8.355 1.00 93.69 86 ALA A C 1
ATOM 663 O O . ALA A 1 86 ? -10.888 -2.398 7.737 1.00 93.69 86 ALA A O 1
ATOM 664 N N . ARG A 1 87 ? -11.884 -0.384 7.800 1.00 91.81 87 ARG A N 1
ATOM 665 C CA . ARG A 1 87 ? -12.486 -0.464 6.454 1.00 91.81 87 ARG A CA 1
ATOM 666 C C . ARG A 1 87 ? -11.564 -0.003 5.329 1.00 91.81 87 ARG A C 1
ATOM 668 O O . ARG A 1 87 ? -11.805 -0.325 4.175 1.00 91.81 87 ARG A O 1
ATOM 675 N N . PHE A 1 88 ? -10.550 0.784 5.665 1.00 94.94 88 PHE A N 1
ATOM 676 C CA . PHE A 1 88 ? -9.574 1.308 4.722 1.00 94.94 88 PHE A CA 1
ATOM 677 C C . PHE A 1 88 ? -8.248 1.495 5.451 1.00 94.94 88 PHE A C 1
ATOM 679 O O . PHE A 1 88 ? -8.214 2.076 6.538 1.00 94.94 88 PHE A O 1
ATOM 686 N N . ILE A 1 89 ? -7.171 0.969 4.874 1.00 96.81 89 ILE A N 1
ATOM 687 C CA . ILE A 1 89 ? -5.832 1.003 5.456 1.00 96.81 89 ILE A CA 1
ATOM 688 C C . ILE A 1 89 ? -4.862 1.378 4.344 1.00 96.81 89 ILE A C 1
ATOM 690 O O . ILE A 1 89 ? -4.813 0.716 3.311 1.00 96.81 89 ILE A O 1
ATOM 694 N N . GLU A 1 90 ? -4.065 2.413 4.581 1.00 95.81 90 GLU A N 1
ATOM 695 C CA . GLU A 1 90 ? -2.979 2.803 3.691 1.00 95.81 90 GLU A CA 1
ATOM 696 C C . GLU A 1 90 ? -1.640 2.422 4.324 1.00 95.81 90 GLU A C 1
ATOM 698 O O . GLU A 1 90 ? -1.335 2.803 5.458 1.00 95.81 90 GLU A O 1
ATOM 703 N N . VAL A 1 91 ? -0.824 1.677 3.578 1.00 95.19 91 VAL A N 1
ATOM 704 C CA . VAL A 1 91 ? 0.560 1.380 3.947 1.00 95.19 91 VAL A CA 1
ATOM 705 C C . VAL A 1 91 ? 1.467 2.014 2.908 1.00 95.19 91 VAL A C 1
ATOM 707 O O . VAL A 1 91 ? 1.484 1.609 1.750 1.00 95.19 91 VAL A O 1
ATOM 710 N N . THR A 1 92 ? 2.252 2.996 3.339 1.00 89.50 92 THR A N 1
ATOM 711 C CA . THR A 1 92 ? 3.207 3.694 2.480 1.00 89.50 92 THR A CA 1
ATOM 712 C C . THR A 1 92 ? 4.635 3.449 2.942 1.00 89.50 92 THR A C 1
ATOM 714 O O . THR A 1 92 ? 4.945 3.354 4.134 1.00 89.50 92 THR A O 1
ATOM 717 N N . SER A 1 93 ? 5.542 3.373 1.980 1.00 80.88 93 SER A N 1
ATOM 718 C CA . SER A 1 93 ? 6.980 3.362 2.217 1.00 80.88 93 SER A CA 1
ATOM 719 C C . SER A 1 93 ? 7.579 4.772 2.233 1.00 80.88 93 SER A C 1
ATOM 721 O O . SER A 1 93 ? 8.796 4.862 2.140 1.00 80.88 93 SER A O 1
ATOM 723 N N . ASP A 1 94 ? 6.761 5.826 2.370 1.00 77.00 94 ASP A N 1
ATOM 724 C CA . ASP A 1 94 ? 7.032 7.276 2.286 1.00 77.00 94 ASP A CA 1
ATOM 725 C C . ASP A 1 94 ? 7.822 7.766 1.061 1.00 77.00 94 ASP A C 1
ATOM 727 O O . ASP A 1 94 ? 8.592 7.044 0.427 1.00 77.00 94 ASP A O 1
ATOM 731 N N . TYR A 1 95 ? 7.697 9.068 0.810 1.00 76.81 95 TYR A N 1
ATOM 732 C CA . TYR A 1 95 ? 8.559 9.824 -0.088 1.00 76.81 95 TYR A CA 1
ATOM 733 C C . TYR A 1 95 ? 9.666 10.550 0.688 1.00 76.81 95 TYR A C 1
ATOM 735 O O . TYR A 1 95 ? 9.451 11.055 1.792 1.00 76.81 95 TYR A O 1
ATOM 743 N N . GLY A 1 96 ? 10.850 10.634 0.089 1.00 71.62 96 GLY A N 1
ATOM 744 C CA . GLY A 1 96 ? 11.899 11.565 0.487 1.00 71.62 96 GLY A CA 1
ATOM 745 C C . GLY A 1 96 ? 12.772 11.885 -0.727 1.00 71.62 96 GLY A C 1
ATOM 746 O O . GLY A 1 96 ? 13.049 10.961 -1.489 1.00 71.62 96 GLY A O 1
ATOM 747 N N . PRO A 1 97 ? 13.214 13.140 -0.934 1.00 71.06 97 PRO A N 1
ATOM 748 C CA . PRO A 1 97 ? 14.088 13.475 -2.057 1.00 71.06 97 PRO A CA 1
ATOM 749 C C . PRO A 1 97 ? 15.354 12.619 -2.040 1.00 71.06 97 PRO A C 1
ATOM 751 O O . PRO A 1 97 ? 16.017 12.520 -1.007 1.00 71.06 97 PRO A O 1
ATOM 754 N N . PHE A 1 98 ? 15.661 11.981 -3.167 1.00 69.62 98 PHE A N 1
ATOM 755 C CA . PHE A 1 98 ? 16.758 11.020 -3.337 1.00 69.62 98 PHE A CA 1
ATOM 756 C C . PHE A 1 98 ? 16.775 9.884 -2.296 1.00 69.62 98 PHE A C 1
ATOM 758 O O . PHE A 1 98 ? 17.817 9.284 -2.024 1.00 69.62 98 PHE A O 1
ATOM 765 N N . LEU A 1 99 ? 15.619 9.571 -1.710 1.00 72.06 99 LEU A N 1
ATOM 766 C CA . LEU A 1 99 ? 15.421 8.515 -0.730 1.00 72.06 99 LEU A CA 1
ATOM 767 C C . LEU A 1 99 ? 14.215 7.663 -1.129 1.00 72.06 99 LEU A C 1
ATOM 769 O O . LEU A 1 99 ? 13.255 8.123 -1.744 1.00 72.06 99 LEU A O 1
ATOM 773 N N . ARG A 1 100 ? 14.224 6.401 -0.698 1.00 81.06 100 ARG A N 1
ATOM 774 C CA . ARG A 1 100 ? 13.114 5.464 -0.926 1.00 81.06 100 ARG A CA 1
ATOM 775 C C . ARG A 1 100 ? 12.772 5.393 -2.426 1.00 81.06 100 ARG A C 1
ATOM 777 O O . ARG A 1 100 ? 13.664 5.093 -3.213 1.00 81.06 100 ARG A O 1
ATOM 784 N N . TRP A 1 101 ? 11.523 5.659 -2.816 1.00 79.69 101 TRP A N 1
ATOM 785 C CA . TRP A 1 101 ? 11.065 5.597 -4.210 1.00 79.69 101 TRP A CA 1
ATOM 786 C C . TRP A 1 101 ? 11.659 6.665 -5.129 1.00 79.69 101 TRP A C 1
ATOM 788 O O . TRP A 1 101 ? 11.596 6.502 -6.350 1.00 79.69 101 TRP A O 1
ATOM 798 N N . ASP A 1 102 ? 12.295 7.701 -4.576 1.00 80.56 102 ASP A N 1
ATOM 799 C CA . ASP A 1 102 ? 13.122 8.592 -5.375 1.00 80.56 102 ASP A CA 1
ATOM 800 C C . ASP A 1 102 ? 14.451 7.902 -5.729 1.00 80.56 102 ASP A C 1
ATOM 802 O O . ASP A 1 102 ? 15.433 7.848 -4.978 1.00 80.56 102 ASP A O 1
ATOM 806 N N . THR A 1 103 ? 14.440 7.338 -6.930 1.00 82.56 103 THR A N 1
ATOM 807 C CA . THR A 1 103 ? 15.533 6.588 -7.547 1.00 82.56 103 THR A CA 1
ATOM 808 C C . THR A 1 103 ? 16.297 7.438 -8.559 1.00 82.56 103 THR A C 1
ATOM 810 O O . THR A 1 103 ? 16.959 6.888 -9.435 1.00 82.56 103 THR A O 1
ATOM 813 N N . HIS A 1 104 ? 16.242 8.777 -8.457 1.00 81.31 104 HIS A N 1
ATOM 814 C CA . HIS A 1 104 ? 17.038 9.667 -9.317 1.00 81.31 104 HIS A CA 1
ATOM 815 C C . HIS A 1 104 ? 18.547 9.508 -9.135 1.00 81.31 104 HIS A C 1
ATOM 817 O O . HIS A 1 104 ? 19.320 9.952 -9.973 1.00 81.31 104 HIS A O 1
ATOM 823 N N . GLU A 1 105 ? 18.964 8.803 -8.092 1.00 81.00 105 GLU A N 1
ATOM 824 C CA . GLU A 1 105 ? 20.333 8.389 -7.856 1.00 81.00 105 GLU A CA 1
ATOM 825 C C . GLU A 1 105 ? 20.344 6.903 -7.462 1.00 81.00 105 GLU A C 1
ATOM 827 O O . GLU A 1 105 ? 19.422 6.414 -6.809 1.00 81.00 105 GLU A O 1
ATOM 832 N N . ASN A 1 106 ? 21.391 6.177 -7.852 1.00 84.19 106 ASN A N 1
ATOM 833 C CA . ASN A 1 106 ? 21.574 4.746 -7.601 1.00 84.19 106 ASN A CA 1
ATOM 834 C C . ASN A 1 106 ? 20.345 3.899 -7.998 1.00 84.19 106 ASN A C 1
ATOM 836 O O . ASN A 1 106 ? 19.923 3.024 -7.245 1.00 84.19 106 ASN A O 1
ATOM 840 N N . GLY A 1 107 ? 19.731 4.182 -9.153 1.00 84.12 107 GLY A N 1
ATOM 841 C CA . GLY A 1 107 ? 18.357 3.764 -9.449 1.00 84.12 107 GLY A CA 1
ATOM 842 C C . GLY A 1 107 ? 18.135 2.253 -9.363 1.00 84.12 107 GLY A C 1
ATOM 843 O O . GLY A 1 107 ? 17.277 1.787 -8.609 1.00 84.12 107 GLY A O 1
ATOM 844 N N . HIS A 1 108 ? 18.953 1.472 -10.070 1.00 85.50 108 HIS A N 1
ATOM 845 C CA . HIS A 1 108 ? 18.849 0.014 -10.070 1.00 85.50 108 HIS A CA 1
ATOM 846 C C . HIS A 1 108 ? 19.143 -0.601 -8.693 1.00 85.50 108 HIS A C 1
ATOM 848 O O . HIS A 1 108 ? 18.364 -1.418 -8.192 1.00 85.50 108 HIS A O 1
ATOM 854 N N . THR A 1 109 ? 20.253 -0.213 -8.056 1.00 87.31 109 THR A N 1
ATOM 855 C CA . THR A 1 109 ? 20.664 -0.771 -6.757 1.00 87.31 109 THR A CA 1
ATOM 856 C C . THR A 1 109 ? 19.669 -0.409 -5.653 1.00 87.31 109 THR A C 1
ATOM 858 O O . THR A 1 109 ? 19.314 -1.264 -4.838 1.00 87.31 109 THR A O 1
ATOM 861 N N . ARG A 1 110 ? 19.132 0.817 -5.670 1.00 87.25 110 ARG A N 1
ATOM 862 C CA . ARG A 1 110 ? 18.067 1.267 -4.766 1.00 87.25 110 ARG A CA 1
ATOM 863 C C . ARG A 1 110 ? 16.778 0.490 -4.996 1.00 87.25 110 ARG A C 1
ATOM 865 O O . ARG A 1 110 ? 16.217 -0.022 -4.032 1.00 87.25 110 ARG A O 1
ATOM 872 N N . LEU A 1 111 ? 16.346 0.314 -6.246 1.00 87.12 111 LEU A N 1
ATOM 873 C CA . LEU A 1 111 ? 15.151 -0.471 -6.565 1.00 87.12 111 LEU A CA 1
ATOM 874 C C . LEU A 1 111 ? 15.265 -1.922 -6.069 1.00 87.12 111 LEU A C 1
ATOM 876 O O . LEU A 1 111 ? 14.305 -2.458 -5.517 1.00 87.12 111 LEU A O 1
ATOM 880 N N . ALA A 1 112 ? 16.433 -2.554 -6.216 1.00 88.75 112 ALA A N 1
ATOM 881 C CA . ALA A 1 112 ? 16.675 -3.896 -5.689 1.00 88.75 112 ALA A CA 1
ATOM 882 C C . ALA A 1 112 ? 16.543 -3.952 -4.155 1.00 88.75 112 ALA A C 1
ATOM 884 O O . ALA A 1 112 ? 15.970 -4.902 -3.619 1.00 88.75 112 ALA A O 1
ATOM 885 N N . GLN A 1 113 ? 17.021 -2.930 -3.438 1.00 88.75 113 GLN A N 1
ATOM 886 C CA . GLN A 1 113 ? 16.833 -2.842 -1.987 1.00 88.75 113 GLN A CA 1
ATOM 887 C C . GLN A 1 113 ? 15.375 -2.585 -1.592 1.00 88.75 113 GLN A C 1
ATOM 889 O O . GLN A 1 113 ? 14.890 -3.220 -0.658 1.00 88.75 113 GLN A O 1
ATOM 894 N N . LEU A 1 114 ? 14.662 -1.708 -2.304 1.00 89.00 114 LEU A N 1
ATOM 895 C CA . LEU A 1 114 ? 13.243 -1.437 -2.050 1.00 89.00 114 LEU A CA 1
ATOM 896 C C . LEU A 1 114 ? 12.394 -2.695 -2.204 1.00 89.00 114 LEU A C 1
ATOM 898 O O . LEU A 1 114 ? 11.585 -2.995 -1.331 1.00 89.00 114 LEU A O 1
ATOM 902 N N . LYS A 1 115 ? 12.633 -3.475 -3.264 1.00 90.00 115 LYS A N 1
ATOM 903 C CA . LYS A 1 115 ? 11.948 -4.755 -3.485 1.00 90.00 115 LYS A CA 1
ATOM 904 C C . LYS A 1 115 ? 12.122 -5.692 -2.288 1.00 90.00 115 LYS A C 1
ATOM 906 O O . LYS A 1 115 ? 11.132 -6.206 -1.786 1.00 90.00 115 LYS A O 1
ATOM 911 N N . LYS A 1 116 ? 13.339 -5.822 -1.744 1.00 90.50 116 LYS A N 1
ATOM 912 C CA . LYS A 1 116 ? 13.601 -6.632 -0.534 1.00 90.50 116 LYS A CA 1
ATOM 913 C C . LYS A 1 116 ? 12.851 -6.135 0.708 1.00 90.50 116 LYS A C 1
ATOM 915 O O . LYS A 1 116 ? 12.518 -6.938 1.573 1.00 90.50 116 LYS A O 1
ATOM 920 N N . GLN A 1 117 ? 12.598 -4.830 0.813 1.00 90.69 117 GLN A N 1
ATOM 921 C CA . GLN A 1 117 ? 11.846 -4.241 1.928 1.00 90.69 117 GLN A CA 1
ATOM 922 C C . GLN A 1 117 ? 10.327 -4.426 1.803 1.00 90.69 117 GLN A C 1
ATOM 924 O O . GLN A 1 117 ? 9.632 -4.257 2.803 1.00 90.69 117 GLN A O 1
ATOM 929 N N . ILE A 1 118 ? 9.819 -4.736 0.606 1.00 92.75 118 ILE A N 1
ATOM 930 C CA . ILE A 1 118 ? 8.383 -4.836 0.301 1.00 92.75 118 ILE A CA 1
ATOM 931 C C . ILE A 1 118 ? 7.937 -6.292 0.185 1.00 92.75 118 ILE A C 1
ATOM 933 O O . ILE A 1 118 ? 6.936 -6.666 0.786 1.00 92.75 118 ILE A O 1
ATOM 937 N N . ASP A 1 119 ? 8.691 -7.100 -0.558 1.00 94.75 119 ASP A N 1
ATOM 938 C CA . ASP A 1 119 ? 8.303 -8.447 -0.982 1.00 94.75 119 ASP A CA 1
ATOM 939 C C . ASP A 1 119 ? 7.937 -9.353 0.204 1.00 94.75 119 ASP A C 1
ATOM 941 O O . ASP A 1 119 ? 6.793 -9.789 0.340 1.00 94.75 119 ASP A O 1
ATOM 945 N N . ARG A 1 120 ? 8.873 -9.532 1.143 1.00 95.69 120 ARG A N 1
ATOM 946 C CA . ARG A 1 120 ? 8.678 -10.384 2.324 1.00 95.69 120 ARG A CA 1
ATOM 947 C C . ARG A 1 120 ? 7.520 -9.935 3.235 1.00 95.69 120 ARG A C 1
ATOM 949 O O . ARG A 1 120 ? 6.681 -10.776 3.553 1.00 95.69 120 ARG A O 1
ATOM 956 N N . PRO A 1 121 ? 7.435 -8.669 3.696 1.00 97.00 121 PRO A N 1
ATOM 957 C CA . PRO A 1 121 ? 6.332 -8.258 4.566 1.00 97.00 121 PRO A CA 1
ATOM 958 C C . PRO A 1 121 ? 4.966 -8.249 3.876 1.00 97.00 121 PRO A C 1
ATOM 960 O O . PRO A 1 121 ? 3.967 -8.513 4.543 1.00 97.00 121 PRO A O 1
ATOM 963 N N . LEU A 1 122 ? 4.899 -7.966 2.570 1.00 97.69 122 LEU A N 1
ATOM 964 C CA . LEU A 1 122 ? 3.647 -8.063 1.821 1.00 97.69 122 LEU A CA 1
ATOM 965 C C . LEU A 1 122 ? 3.182 -9.518 1.723 1.00 97.69 122 LEU A C 1
ATOM 967 O O . LEU A 1 122 ? 2.022 -9.800 2.013 1.00 97.69 122 LEU A O 1
ATOM 971 N N . ALA A 1 123 ? 4.087 -10.437 1.376 1.00 97.50 123 ALA A N 1
ATOM 972 C CA . ALA A 1 123 ? 3.781 -11.863 1.340 1.00 97.50 123 ALA A CA 1
ATOM 973 C C . ALA A 1 123 ? 3.295 -12.362 2.711 1.00 97.50 123 ALA A C 1
ATOM 975 O O . ALA A 1 123 ? 2.283 -13.057 2.786 1.00 97.50 123 ALA A O 1
ATOM 976 N N . GLN A 1 124 ? 3.949 -11.941 3.803 1.00 98.38 124 GLN A N 1
ATOM 977 C CA . GLN A 1 124 ? 3.498 -12.292 5.151 1.00 98.38 124 GLN A CA 1
ATOM 978 C C . GLN A 1 124 ? 2.100 -11.744 5.458 1.00 98.38 124 GLN A C 1
ATOM 980 O O . GLN A 1 124 ? 1.304 -12.463 6.053 1.00 98.38 124 GLN A O 1
ATOM 985 N N . LEU A 1 125 ? 1.781 -10.509 5.054 1.00 98.56 125 LEU A N 1
ATOM 986 C CA . LEU A 1 125 ? 0.446 -9.940 5.257 1.00 98.56 125 LEU A CA 1
ATOM 987 C C . LEU A 1 125 ? -0.632 -10.784 4.569 1.00 98.56 125 LEU A C 1
ATOM 989 O O . LEU A 1 125 ? -1.647 -11.087 5.191 1.00 98.56 125 LEU A O 1
ATOM 993 N N . VAL A 1 126 ? -0.406 -11.181 3.313 1.00 98.38 126 VAL A N 1
ATOM 994 C CA . VAL A 1 126 ? -1.344 -12.030 2.561 1.00 98.38 126 VAL A CA 1
ATOM 995 C C . VAL A 1 126 ? -1.563 -13.358 3.289 1.00 98.38 126 VAL A C 1
ATOM 997 O O . VAL A 1 126 ? -2.707 -13.706 3.577 1.00 98.38 126 VAL A O 1
ATOM 1000 N N . VAL A 1 127 ? -0.479 -14.046 3.666 1.00 98.19 127 VAL A N 1
ATOM 1001 C CA . VAL A 1 127 ? -0.530 -15.326 4.396 1.00 98.19 127 VAL A CA 1
ATOM 1002 C C . VAL A 1 127 ? -1.239 -15.180 5.742 1.00 98.19 127 VAL A C 1
ATOM 1004 O O . VAL A 1 127 ? -2.079 -16.001 6.102 1.00 98.19 127 VAL A O 1
ATOM 1007 N N . ASP A 1 128 ? -0.939 -14.125 6.497 1.00 98.31 128 ASP A N 1
ATOM 1008 C CA . ASP A 1 128 ? -1.543 -13.904 7.806 1.00 98.31 128 ASP A CA 1
ATOM 1009 C C . ASP A 1 128 ? -3.050 -13.655 7.707 1.00 98.31 128 ASP A C 1
ATOM 1011 O O . ASP A 1 128 ? -3.798 -14.162 8.549 1.00 98.31 128 ASP A O 1
ATOM 1015 N N . LEU A 1 129 ? -3.493 -12.870 6.717 1.00 98.44 129 LEU A N 1
ATOM 1016 C CA . LEU A 1 129 ? -4.916 -12.631 6.483 1.00 98.44 129 LEU A CA 1
ATOM 1017 C C . LEU A 1 129 ? -5.620 -13.895 5.986 1.00 98.44 129 LEU A C 1
ATOM 1019 O O . LEU A 1 129 ? -6.753 -14.134 6.396 1.00 98.44 129 LEU A O 1
ATOM 1023 N N . GLU A 1 130 ? -4.974 -14.712 5.155 1.00 97.75 130 GLU A N 1
ATOM 1024 C CA . GLU A 1 130 ? -5.515 -16.000 4.705 1.00 97.75 130 GLU A CA 1
ATOM 1025 C C . GLU A 1 130 ? -5.717 -16.953 5.890 1.00 97.75 130 GLU A C 1
ATOM 1027 O O . GLU A 1 130 ? -6.831 -17.410 6.136 1.00 97.75 130 GLU A O 1
ATOM 1032 N N . GLN A 1 131 ? -4.681 -17.157 6.709 1.00 97.81 131 GLN A N 1
ATOM 1033 C CA . GLN A 1 131 ? -4.732 -18.021 7.897 1.00 97.81 131 GLN A CA 1
ATOM 1034 C C . GLN A 1 131 ? -5.791 -17.593 8.921 1.00 97.81 131 GLN A C 1
ATOM 1036 O O . GLN A 1 131 ? -6.258 -18.407 9.716 1.00 97.81 131 GLN A O 1
ATOM 1041 N N . ARG A 1 132 ? -6.162 -16.309 8.925 1.00 97.25 132 ARG A N 1
ATOM 1042 C CA . ARG A 1 132 ? -7.183 -15.738 9.817 1.00 97.25 132 ARG A CA 1
ATOM 1043 C C . ARG A 1 132 ? -8.579 -15.703 9.193 1.00 97.25 132 ARG A C 1
ATOM 1045 O O . ARG A 1 132 ? -9.497 -15.198 9.834 1.00 97.25 132 ARG A O 1
ATOM 1052 N N . GLY A 1 133 ? -8.747 -16.175 7.955 1.00 97.56 133 GLY A N 1
ATOM 1053 C CA . GLY A 1 133 ? -10.015 -16.083 7.222 1.00 97.56 133 GLY A CA 1
ATOM 1054 C C . GLY A 1 133 ? -10.434 -14.639 6.915 1.00 97.56 133 GLY A C 1
ATOM 1055 O O . GLY A 1 133 ? -11.619 -14.331 6.815 1.00 97.56 133 GLY A O 1
ATOM 1056 N N . LEU A 1 134 ? -9.469 -13.720 6.832 1.00 97.88 134 LEU A N 1
ATOM 1057 C CA . LEU A 1 134 ? -9.688 -12.293 6.585 1.00 97.88 134 LEU A CA 1
ATOM 1058 C C . LEU A 1 134 ? -9.427 -11.891 5.133 1.00 97.88 134 LEU A C 1
ATOM 1060 O O . LEU A 1 134 ? -9.921 -10.843 4.714 1.00 97.88 134 LEU A O 1
ATOM 1064 N N . LEU A 1 135 ? -8.658 -12.684 4.381 1.00 97.44 135 LEU A N 1
ATOM 1065 C CA . LEU A 1 135 ? -8.263 -12.357 3.010 1.00 97.44 135 LEU A CA 1
ATOM 1066 C C . LEU A 1 135 ? -9.468 -12.306 2.057 1.00 97.44 135 LEU A C 1
ATOM 1068 O O . LEU A 1 135 ? -9.563 -11.385 1.252 1.00 97.44 135 LEU A O 1
ATOM 1072 N N . ASP A 1 136 ? -10.446 -13.201 2.209 1.00 94.94 136 ASP A N 1
ATOM 1073 C CA . ASP A 1 136 ? -11.641 -13.232 1.346 1.00 94.94 136 ASP A CA 1
ATOM 1074 C C . ASP A 1 136 ? -12.462 -11.938 1.410 1.00 94.94 136 ASP A C 1
ATOM 1076 O O . ASP A 1 136 ? -13.048 -11.514 0.416 1.00 94.94 136 ASP A O 1
ATOM 1080 N N . ARG A 1 137 ? -12.458 -11.265 2.567 1.00 95.00 137 ARG A N 1
ATOM 1081 C CA . ARG A 1 137 ? -13.165 -9.992 2.787 1.00 95.00 137 ARG A CA 1
ATOM 1082 C C . ARG A 1 137 ? -12.269 -8.755 2.695 1.00 95.00 137 ARG A C 1
ATOM 1084 O O . ARG A 1 137 ? -12.744 -7.650 2.943 1.00 95.00 137 ARG A O 1
ATOM 1091 N N . THR A 1 138 ? -10.981 -8.930 2.401 1.00 97.50 138 THR A N 1
ATOM 1092 C CA . THR A 1 138 ? -9.988 -7.850 2.384 1.00 97.50 138 THR A CA 1
ATOM 1093 C C . THR A 1 138 ? -9.281 -7.818 1.040 1.00 97.50 138 THR A C 1
ATOM 1095 O O . THR A 1 138 ? -8.513 -8.718 0.717 1.00 97.50 138 THR A O 1
ATOM 1098 N N . LEU A 1 139 ? -9.492 -6.746 0.281 1.00 97.75 139 LEU A N 1
ATOM 1099 C CA . LEU A 1 139 ? -8.750 -6.497 -0.947 1.00 97.75 139 LEU A CA 1
ATOM 1100 C C . LEU A 1 139 ? -7.441 -5.763 -0.628 1.00 97.75 139 LEU A C 1
ATOM 1102 O O . LEU A 1 139 ? -7.459 -4.602 -0.218 1.00 97.75 139 LEU A O 1
ATOM 1106 N N . ILE A 1 140 ? -6.305 -6.421 -0.844 1.00 98.25 140 ILE A N 1
ATOM 1107 C CA . ILE A 1 140 ? -4.985 -5.784 -0.821 1.00 98.25 140 ILE A CA 1
ATOM 1108 C C . ILE A 1 140 ? -4.663 -5.312 -2.237 1.00 98.25 140 ILE A C 1
ATOM 1110 O O . ILE A 1 140 ? -4.685 -6.111 -3.171 1.00 98.25 140 ILE A O 1
ATOM 1114 N N . VAL A 1 141 ? -4.308 -4.035 -2.387 1.00 97.50 141 VAL A N 1
ATOM 1115 C CA . VAL A 1 141 ? -3.846 -3.448 -3.652 1.00 97.50 141 VAL A CA 1
ATOM 1116 C C . VAL A 1 141 ? -2.438 -2.892 -3.453 1.00 97.50 141 VAL A C 1
ATOM 1118 O O . VAL A 1 141 ? -2.244 -1.965 -2.668 1.00 97.50 141 VAL A O 1
ATOM 1121 N N . LEU A 1 142 ? -1.454 -3.441 -4.167 1.00 95.69 142 LEU A N 1
ATOM 1122 C CA . LEU A 1 142 ? -0.108 -2.875 -4.262 1.00 95.69 142 LEU A CA 1
ATOM 1123 C C . LEU A 1 142 ? 0.033 -2.160 -5.606 1.00 95.69 142 LEU A C 1
ATOM 1125 O O . LEU A 1 142 ? 0.027 -2.799 -6.658 1.00 95.69 142 LEU A O 1
ATOM 1129 N N . ALA A 1 143 ? 0.213 -0.844 -5.561 1.00 92.06 143 ALA A N 1
ATOM 1130 C CA . ALA A 1 143 ? 0.402 -0.003 -6.736 1.00 92.06 143 ALA A CA 1
ATOM 1131 C C . ALA A 1 143 ? 1.526 1.021 -6.513 1.00 92.06 143 ALA A C 1
ATOM 1133 O O . ALA A 1 143 ? 1.876 1.341 -5.375 1.00 92.06 143 ALA A O 1
ATOM 1134 N N . SER A 1 144 ? 2.067 1.553 -7.609 1.00 86.88 144 SER A N 1
ATOM 1135 C CA . SER A 1 144 ? 2.934 2.735 -7.624 1.00 86.88 144 SER A CA 1
ATOM 1136 C C . SER A 1 144 ? 2.347 3.803 -8.549 1.00 86.88 144 SER A C 1
ATOM 1138 O O . SER A 1 144 ? 1.538 3.500 -9.424 1.00 86.88 144 SER A O 1
ATOM 1140 N N . GLU A 1 145 ? 2.750 5.062 -8.371 1.00 83.88 145 GLU A N 1
ATOM 1141 C CA . GLU A 1 145 ? 2.239 6.180 -9.182 1.00 83.88 145 GLU A CA 1
ATOM 1142 C C . GLU A 1 145 ? 2.741 6.130 -10.634 1.00 83.88 145 GLU A C 1
ATOM 1144 O O . GLU A 1 145 ? 2.023 6.458 -11.577 1.00 83.88 145 GLU A O 1
ATOM 1149 N N . PHE A 1 146 ? 3.995 5.718 -10.814 1.00 84.19 146 PHE A N 1
ATOM 1150 C CA . PHE A 1 146 ? 4.660 5.544 -12.102 1.00 84.19 146 PHE A CA 1
ATOM 1151 C C . PHE A 1 146 ? 5.814 4.545 -11.955 1.00 84.19 146 PHE A C 1
ATOM 1153 O O . PHE A 1 146 ? 6.195 4.159 -10.845 1.00 84.19 146 PHE A O 1
ATOM 1160 N N . SER A 1 147 ? 6.371 4.118 -13.086 1.00 80.12 147 SER A N 1
ATOM 1161 C CA . SER A 1 147 ? 7.584 3.296 -13.132 1.00 80.12 147 SER A CA 1
ATOM 1162 C C . SER A 1 147 ? 8.811 4.154 -13.453 1.00 80.12 147 SER A C 1
ATOM 1164 O O . SER A 1 147 ? 8.713 5.367 -13.655 1.00 80.12 147 SER A O 1
ATOM 1166 N N . ARG A 1 148 ? 9.993 3.536 -13.514 1.00 80.19 148 ARG A N 1
ATOM 1167 C CA . ARG 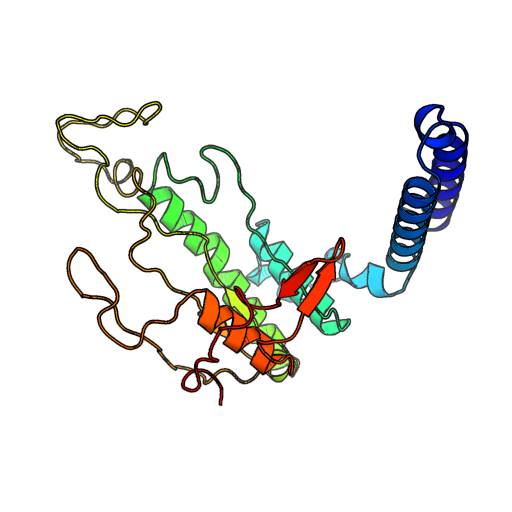A 1 148 ? 11.247 4.202 -13.890 1.00 80.19 148 ARG A CA 1
ATOM 1168 C C . ARG A 1 148 ? 11.787 3.619 -15.179 1.00 80.19 148 ARG A C 1
ATOM 1170 O O . ARG A 1 148 ? 11.808 2.403 -15.347 1.00 80.19 148 ARG A O 1
ATOM 1177 N N . ASP A 1 149 ? 12.213 4.490 -16.084 1.00 77.62 149 ASP A N 1
ATOM 1178 C CA . ASP A 1 149 ? 12.881 4.061 -17.306 1.00 77.62 149 ASP A CA 1
ATOM 1179 C C . ASP A 1 149 ? 14.330 3.673 -16.985 1.00 77.62 149 ASP A C 1
ATOM 1181 O O . ASP A 1 149 ? 15.027 4.351 -16.227 1.00 77.62 149 ASP A O 1
ATOM 1185 N N . MET A 1 150 ? 14.770 2.559 -17.562 1.00 67.12 150 MET A N 1
ATOM 1186 C CA . MET A 1 150 ? 16.121 2.032 -17.407 1.00 67.12 150 MET A CA 1
ATOM 1187 C C . MET A 1 150 ? 17.197 2.906 -18.081 1.00 67.12 150 MET A C 1
ATOM 1189 O O . MET A 1 150 ? 18.356 2.814 -17.685 1.00 67.12 150 MET A O 1
ATOM 1193 N N . LEU A 1 151 ? 16.832 3.732 -19.072 1.00 66.88 151 LEU A N 1
ATOM 1194 C CA . LEU A 1 151 ? 17.756 4.531 -19.892 1.00 66.88 151 LEU A CA 1
ATOM 1195 C C . LEU A 1 151 ? 17.749 6.026 -19.534 1.00 66.88 151 LEU A C 1
ATOM 1197 O O . LEU A 1 151 ? 16.818 6.526 -18.903 1.00 66.88 151 LEU A O 1
ATOM 1201 N N . VAL A 1 152 ? 18.799 6.728 -19.977 1.00 62.62 152 VAL A N 1
ATOM 1202 C CA . VAL A 1 152 ? 19.015 8.174 -19.795 1.00 62.62 152 VAL A CA 1
ATOM 1203 C C . VAL A 1 152 ? 17.897 9.003 -20.439 1.00 62.62 152 VAL A C 1
ATOM 1205 O O . VAL A 1 152 ? 17.521 8.774 -21.589 1.00 62.62 152 VAL A O 1
ATOM 1208 N N . GLU A 1 153 ? 17.371 9.985 -19.696 1.00 55.41 153 GLU A N 1
ATOM 1209 C CA . GLU A 1 153 ? 16.481 11.017 -20.235 1.00 55.41 153 GLU A CA 1
ATOM 1210 C C . GLU A 1 153 ? 17.248 12.128 -20.929 1.00 55.41 153 GLU A C 1
ATOM 1212 O O . GLU A 1 153 ? 18.268 12.613 -20.449 1.00 55.41 153 GLU A O 1
ATOM 1217 N N . GLY A 1 154 ? 16.653 12.602 -22.014 1.00 53.75 154 GLY A N 1
ATOM 1218 C CA . GLY A 1 154 ? 17.089 13.767 -22.756 1.00 53.75 154 GLY A CA 1
ATOM 1219 C C . GLY A 1 154 ? 16.804 13.549 -24.229 1.00 53.75 154 GLY A C 1
ATOM 1220 O O . GLY A 1 154 ? 16.923 12.443 -24.752 1.00 53.75 154 GLY A O 1
ATOM 1221 N N . LYS A 1 155 ? 16.414 14.609 -24.929 1.00 56.81 155 LYS A N 1
ATOM 1222 C CA . LYS A 1 155 ? 16.739 14.662 -26.359 1.00 56.81 155 LYS A CA 1
ATOM 1223 C C . LYS A 1 155 ? 18.162 15.217 -26.428 1.00 56.81 155 LYS A C 1
ATOM 1225 O O . LYS A 1 155 ? 18.467 16.059 -25.583 1.00 56.81 155 LYS A O 1
ATOM 1230 N N . PRO A 1 156 ? 18.988 14.864 -27.427 1.00 59.88 156 PRO A N 1
ATOM 1231 C CA . PRO A 1 156 ? 20.293 15.508 -27.619 1.00 59.88 156 PRO A CA 1
ATOM 1232 C C . PRO A 1 156 ? 20.224 17.044 -27.504 1.00 59.88 156 PRO A C 1
ATOM 1234 O O . PRO A 1 156 ? 21.115 17.678 -26.957 1.00 59.88 156 PRO A O 1
ATOM 1237 N N . ASN A 1 157 ? 19.083 17.625 -27.898 1.00 66.50 157 ASN A N 1
ATOM 1238 C CA . ASN A 1 157 ? 18.841 19.068 -27.908 1.00 66.50 157 ASN A CA 1
ATOM 1239 C C . ASN A 1 157 ? 18.010 19.592 -26.713 1.00 66.50 157 ASN A C 1
ATOM 1241 O O . ASN A 1 157 ? 17.636 20.763 -26.697 1.00 66.50 157 ASN A O 1
ATOM 1245 N N . LYS A 1 158 ? 17.631 18.743 -25.747 1.00 69.31 158 LYS A N 1
ATOM 1246 C CA . LYS A 1 158 ? 16.856 19.119 -24.549 1.00 69.31 158 LYS A CA 1
ATOM 1247 C C . LYS A 1 158 ? 17.331 18.310 -23.343 1.00 69.31 158 LYS A C 1
ATOM 1249 O O . LYS A 1 158 ? 16.751 17.269 -23.032 1.00 69.31 158 LYS A O 1
ATOM 1254 N N . GLN A 1 159 ? 18.379 18.807 -22.691 1.00 65.81 159 GLN A N 1
ATOM 1255 C CA . GLN A 1 159 ? 18.868 18.270 -21.422 1.00 65.81 159 GLN A CA 1
ATOM 1256 C C . GLN A 1 159 ? 17.880 18.559 -20.283 1.00 65.81 159 GLN A C 1
ATOM 1258 O O . GLN A 1 159 ? 17.212 19.599 -20.269 1.00 65.81 159 GLN A O 1
ATOM 1263 N N . VAL A 1 160 ? 17.795 17.640 -19.323 1.00 68.75 160 VAL A N 1
ATOM 1264 C CA . VAL A 1 160 ? 16.96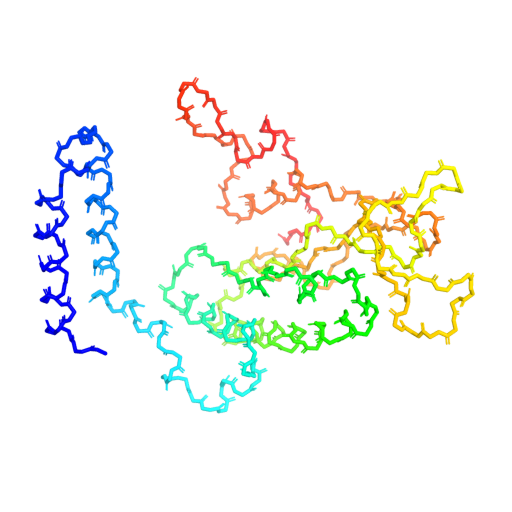5 17.784 -18.123 1.00 68.75 160 VAL A CA 1
ATOM 1265 C C . VAL A 1 160 ? 17.747 18.568 -17.063 1.00 68.75 160 VAL A C 1
ATOM 1267 O O . VAL A 1 160 ? 18.916 18.295 -16.804 1.00 68.75 160 VAL A O 1
ATOM 1270 N N . ARG A 1 161 ? 17.118 19.579 -16.450 1.00 69.38 161 ARG A N 1
ATOM 1271 C CA . ARG A 1 161 ? 17.738 20.382 -15.379 1.00 69.38 161 ARG A CA 1
ATOM 1272 C C . ARG A 1 161 ? 17.704 19.621 -14.050 1.00 69.38 161 ARG A C 1
ATOM 1274 O O . ARG A 1 161 ? 16.708 18.973 -13.755 1.00 69.38 161 ARG A O 1
ATOM 1281 N N . GLY A 1 162 ? 18.748 19.762 -13.227 1.00 66.38 162 GLY A N 1
ATOM 1282 C CA . GLY A 1 162 ? 18.801 19.160 -11.884 1.00 66.38 162 GLY A CA 1
ATOM 1283 C C . GLY A 1 162 ? 19.042 1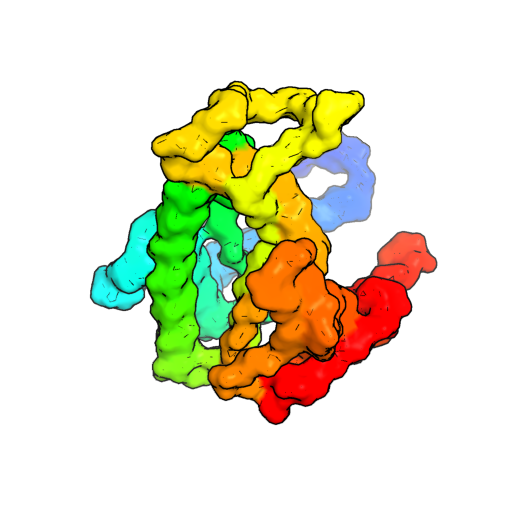7.647 -11.873 1.00 66.38 162 GLY A C 1
ATOM 1284 O O . GLY A 1 162 ? 18.767 16.988 -10.875 1.00 66.38 162 GLY A O 1
ATOM 1285 N N . GLN A 1 163 ? 19.535 17.095 -12.981 1.00 67.75 163 GLN A N 1
ATOM 1286 C CA . GLN A 1 163 ? 19.872 15.684 -13.100 1.00 67.75 163 GLN A CA 1
ATOM 1287 C C . GLN A 1 163 ? 21.233 15.391 -12.455 1.00 67.75 163 GLN A C 1
ATOM 1289 O O . GLN A 1 163 ? 22.164 16.192 -12.551 1.00 67.75 163 GLN A O 1
ATOM 1294 N N . VAL A 1 164 ? 21.357 14.225 -11.817 1.00 74.81 164 VAL A N 1
ATOM 1295 C CA . VAL A 1 164 ? 22.651 13.711 -11.345 1.00 74.81 164 VAL A CA 1
ATOM 1296 C C . VAL A 1 164 ? 23.634 13.564 -12.522 1.00 74.81 164 VAL A C 1
ATOM 1298 O O . VAL A 1 164 ? 23.210 13.120 -13.593 1.00 74.81 164 VAL A O 1
ATOM 1301 N N . PRO A 1 165 ? 24.932 13.889 -12.358 1.00 77.25 165 PRO A N 1
ATOM 1302 C CA . PRO A 1 165 ? 25.926 13.708 -13.415 1.00 77.25 165 PRO A CA 1
ATOM 1303 C C . PRO A 1 165 ? 25.962 12.262 -13.916 1.00 77.25 165 PRO A C 1
ATOM 1305 O O . PRO A 1 165 ? 25.954 11.326 -13.115 1.00 77.25 165 PRO A O 1
ATOM 1308 N N . GLN A 1 166 ? 26.002 12.085 -15.236 1.00 76.00 166 GLN A N 1
ATOM 1309 C CA . GLN A 1 166 ? 26.085 10.777 -15.884 1.00 76.00 166 GLN A CA 1
ATOM 1310 C C . GLN A 1 166 ? 27.320 10.710 -16.773 1.00 76.00 166 GLN A C 1
ATOM 1312 O O . GLN A 1 166 ? 27.633 11.708 -17.424 1.00 76.00 166 GLN A O 1
ATOM 1317 N N . PRO A 1 167 ? 28.016 9.564 -16.817 1.00 80.44 167 PRO A N 1
ATOM 1318 C CA . PRO A 1 167 ? 29.071 9.362 -17.794 1.00 80.44 167 PRO A CA 1
ATOM 1319 C C . PRO A 1 167 ? 28.469 9.195 -19.194 1.00 80.44 167 PRO A C 1
ATOM 1321 O O . PRO A 1 167 ? 27.361 8.676 -19.341 1.00 80.44 167 PRO A O 1
ATOM 1324 N N . ASP A 1 168 ? 29.235 9.550 -20.224 1.00 79.12 168 ASP A N 1
ATOM 1325 C CA . ASP A 1 168 ? 28.845 9.314 -21.623 1.00 79.12 168 ASP A CA 1
ATOM 1326 C C . ASP A 1 168 ? 28.684 7.816 -21.935 1.00 79.12 168 ASP A C 1
ATOM 1328 O O . ASP A 1 168 ? 27.881 7.424 -22.780 1.00 79.12 168 ASP A O 1
ATOM 1332 N N . VAL A 1 169 ? 29.430 6.965 -21.219 1.00 82.19 169 VAL A N 1
ATOM 1333 C CA . VAL A 1 169 ? 29.354 5.503 -21.304 1.00 82.19 169 VAL A CA 1
ATOM 1334 C C . VAL A 1 169 ? 29.034 4.926 -19.928 1.00 82.19 169 VAL A C 1
ATOM 1336 O O . VAL A 1 169 ? 29.790 5.097 -18.968 1.00 82.19 169 VAL A O 1
ATOM 1339 N N . ILE A 1 170 ? 27.914 4.208 -19.830 1.00 80.88 170 ILE A N 1
ATOM 1340 C CA . ILE A 1 170 ? 27.471 3.565 -18.591 1.00 80.88 170 ILE A CA 1
ATOM 1341 C C . ILE A 1 170 ? 28.193 2.222 -18.408 1.00 80.88 170 ILE A C 1
ATOM 1343 O O . ILE A 1 170 ? 27.858 1.236 -19.059 1.00 80.88 170 ILE A O 1
ATOM 1347 N N . ASN A 1 171 ? 29.138 2.176 -17.463 1.00 87.06 171 ASN A N 1
ATOM 1348 C CA . ASN A 1 171 ? 29.890 0.965 -17.089 1.00 87.06 171 ASN A CA 1
ATOM 1349 C C . ASN A 1 171 ? 29.633 0.497 -15.641 1.00 87.06 171 ASN A C 1
ATOM 1351 O O . ASN A 1 171 ? 30.254 -0.454 -15.177 1.00 87.06 171 ASN A O 1
ATOM 1355 N N . ASP A 1 172 ? 28.739 1.163 -14.906 1.00 85.50 172 ASP A N 1
ATOM 1356 C CA . ASP A 1 172 ? 28.436 0.867 -13.500 1.00 85.50 172 ASP A CA 1
ATOM 1357 C C . ASP A 1 172 ? 26.918 0.783 -13.305 1.00 85.50 172 ASP A C 1
ATOM 1359 O O . ASP A 1 172 ? 26.162 1.625 -13.799 1.00 85.50 172 ASP A O 1
ATOM 1363 N N . LEU A 1 173 ? 26.477 -0.239 -12.565 1.00 84.75 173 LEU A N 1
ATOM 1364 C CA . LEU A 1 173 ? 25.073 -0.521 -12.281 1.00 84.75 173 LEU A CA 1
ATOM 1365 C C . LEU A 1 173 ? 24.353 0.657 -11.621 1.00 84.75 173 LEU A C 1
ATOM 1367 O O . LEU A 1 173 ? 23.146 0.818 -11.812 1.00 84.75 173 LEU A O 1
ATOM 1371 N N . LYS A 1 174 ? 25.074 1.492 -10.860 1.00 80.75 174 LYS A N 1
ATOM 1372 C CA . LYS A 1 174 ? 24.473 2.656 -10.211 1.00 80.75 174 LYS A CA 1
ATOM 1373 C C . LYS A 1 174 ? 23.801 3.576 -11.220 1.00 80.75 174 LYS A C 1
ATOM 1375 O O . LYS A 1 174 ? 22.715 4.048 -10.923 1.00 80.75 174 LYS A O 1
ATOM 1380 N N . PHE A 1 175 ? 24.379 3.755 -12.408 1.00 79.38 175 PHE A N 1
ATOM 1381 C CA . PHE A 1 175 ? 23.887 4.676 -13.434 1.00 79.38 175 PHE A CA 1
ATOM 1382 C C . PHE A 1 175 ? 22.639 4.180 -14.192 1.00 79.38 175 PHE A C 1
ATOM 1384 O O . PHE A 1 175 ? 22.083 4.914 -14.999 1.00 79.38 175 PHE A O 1
ATOM 1391 N N . TYR A 1 176 ? 22.151 2.963 -13.927 1.00 79.00 176 TYR A N 1
ATOM 1392 C CA . TYR A 1 176 ? 20.920 2.449 -14.538 1.00 79.00 176 TYR A CA 1
ATOM 1393 C C . TYR A 1 176 ? 19.660 2.849 -13.752 1.00 79.00 176 TYR A C 1
ATOM 1395 O O . TYR A 1 176 ? 19.634 2.803 -12.520 1.00 79.00 176 TYR A O 1
ATOM 1403 N N . GLY A 1 177 ? 18.565 3.159 -14.462 1.00 74.06 177 GLY A N 1
ATOM 1404 C CA . GLY A 1 177 ? 17.235 3.361 -13.856 1.00 74.06 177 GLY A CA 1
ATOM 1405 C C . GLY A 1 177 ? 16.993 4.723 -13.191 1.00 74.06 177 GLY A C 1
ATOM 1406 O O . GLY A 1 177 ? 16.056 4.861 -12.404 1.00 74.06 177 GLY A O 1
ATOM 1407 N N . MET A 1 178 ? 17.832 5.727 -13.465 1.00 70.19 178 MET A N 1
ATOM 1408 C CA . MET A 1 178 ? 17.865 6.985 -12.707 1.00 70.19 178 MET A CA 1
ATOM 1409 C C . MET A 1 178 ? 17.012 8.135 -13.278 1.00 70.19 178 MET A C 1
ATOM 1411 O O . MET A 1 178 ? 16.905 9.179 -12.641 1.00 70.19 178 MET A O 1
ATOM 1415 N N . HIS A 1 179 ? 16.405 8.009 -14.458 1.00 66.88 179 HIS A N 1
ATOM 1416 C CA . HIS A 1 179 ? 16.185 9.218 -15.267 1.00 66.88 179 HIS A CA 1
ATOM 1417 C C . HIS A 1 179 ? 14.721 9.614 -15.441 1.00 66.88 179 HIS A C 1
ATOM 1419 O O . HIS A 1 179 ? 14.325 10.667 -14.955 1.00 66.88 179 HIS A O 1
ATOM 1425 N N . ARG A 1 180 ? 13.913 8.760 -16.083 1.00 74.81 180 ARG A N 1
ATOM 1426 C CA . ARG A 1 180 ? 12.545 9.093 -16.512 1.00 74.81 180 ARG A CA 1
ATOM 1427 C C . ARG A 1 180 ? 11.495 8.448 -15.638 1.00 74.81 180 ARG A C 1
ATOM 1429 O O . ARG A 1 180 ? 11.600 7.261 -15.321 1.00 74.81 180 ARG A O 1
ATOM 1436 N N . HIS A 1 181 ? 10.400 9.163 -15.412 1.00 81.75 181 HIS A N 1
ATOM 1437 C CA . HIS A 1 181 ? 9.135 8.514 -15.081 1.00 81.75 181 HIS A CA 1
ATOM 1438 C C . HIS A 1 181 ? 8.625 7.764 -16.311 1.00 81.75 181 HIS A C 1
ATOM 1440 O O . HIS A 1 181 ? 8.230 8.363 -17.314 1.00 81.75 181 HIS A O 1
ATOM 1446 N N . PHE A 1 182 ? 8.657 6.439 -16.245 1.00 82.88 182 PHE A N 1
ATOM 1447 C CA . PHE A 1 182 ? 8.060 5.591 -17.259 1.00 82.88 182 PHE A CA 1
ATOM 1448 C C . PHE A 1 182 ? 6.551 5.542 -17.025 1.00 82.88 182 PHE A C 1
ATOM 1450 O O . PHE A 1 182 ? 6.075 4.980 -16.039 1.00 82.88 182 PHE A O 1
ATOM 1457 N N . THR A 1 183 ? 5.811 6.173 -17.933 1.00 84.56 183 THR A N 1
ATOM 1458 C CA . THR A 1 183 ? 4.353 6.351 -17.846 1.00 84.56 183 THR A CA 1
ATOM 1459 C C . THR A 1 183 ? 3.585 5.546 -18.890 1.00 84.56 183 THR A C 1
ATOM 1461 O O . THR A 1 183 ? 2.364 5.638 -18.957 1.00 84.56 183 THR A O 1
ATOM 1464 N N . ALA A 1 184 ? 4.280 4.779 -19.736 1.00 85.06 184 ALA A N 1
ATOM 1465 C CA . ALA A 1 184 ? 3.645 4.052 -20.831 1.00 85.06 184 ALA A CA 1
ATOM 1466 C C . ALA A 1 184 ? 2.888 2.798 -20.361 1.00 85.06 184 ALA A C 1
ATOM 1468 O O . ALA A 1 184 ? 1.909 2.419 -21.001 1.00 85.06 184 ALA A O 1
ATOM 1469 N N . ALA A 1 185 ? 3.335 2.178 -19.267 1.00 88.81 185 ALA A N 1
ATOM 1470 C CA . ALA A 1 185 ? 2.670 1.068 -18.593 1.00 88.81 185 ALA A CA 1
ATOM 1471 C C . ALA A 1 185 ? 3.212 0.908 -17.158 1.00 88.81 185 ALA A C 1
ATOM 1473 O O . ALA A 1 185 ? 4.251 1.470 -16.803 1.00 88.81 185 ALA A O 1
ATOM 1474 N N . GLY A 1 186 ? 2.509 0.125 -16.344 1.00 89.50 186 GLY A N 1
ATOM 1475 C CA . GLY A 1 186 ? 2.902 -0.259 -14.991 1.00 89.50 186 GLY A CA 1
ATOM 1476 C C . GLY A 1 186 ? 2.206 -1.557 -14.587 1.00 89.50 186 GLY A C 1
ATOM 1477 O O . GLY A 1 186 ? 1.509 -2.168 -15.398 1.00 89.50 186 GLY A O 1
ATOM 1478 N N . SER A 1 187 ? 2.382 -1.973 -13.337 1.00 91.56 187 SER A N 1
ATOM 1479 C CA . SER A 1 187 ? 1.756 -3.184 -12.804 1.00 91.56 187 SER A CA 1
ATOM 1480 C C . SER A 1 187 ? 1.136 -2.896 -11.445 1.00 91.56 187 SER A C 1
ATOM 1482 O O . SER A 1 187 ? 1.704 -2.157 -10.642 1.00 91.56 187 SER A O 1
ATOM 1484 N N . VAL A 1 188 ? -0.022 -3.499 -11.195 1.00 95.38 188 VAL A N 1
ATOM 1485 C CA . VAL A 1 188 ? -0.715 -3.470 -9.907 1.00 95.38 188 VAL A CA 1
ATOM 1486 C C . VAL A 1 188 ? -0.916 -4.911 -9.476 1.00 95.38 188 VAL A C 1
ATOM 1488 O O . VAL A 1 188 ? -1.383 -5.727 -10.268 1.00 95.38 188 VAL A O 1
ATOM 1491 N N . LEU A 1 189 ? -0.543 -5.228 -8.238 1.00 96.25 189 LEU A N 1
ATOM 1492 C CA . LEU A 1 189 ? -0.819 -6.536 -7.650 1.00 96.25 189 LEU A CA 1
ATOM 1493 C C . LEU A 1 189 ? -2.067 -6.428 -6.782 1.00 96.25 189 LEU A C 1
ATOM 1495 O O . LEU A 1 189 ? -2.212 -5.472 -6.018 1.00 96.25 189 LEU A O 1
ATOM 1499 N N . MET A 1 190 ? -2.954 -7.409 -6.898 1.00 97.50 190 MET A N 1
ATOM 1500 C CA . MET A 1 190 ? -4.186 -7.480 -6.122 1.00 97.50 190 MET A CA 1
ATOM 1501 C C . MET A 1 190 ? -4.285 -8.851 -5.455 1.00 97.50 190 MET A C 1
ATOM 1503 O O . MET A 1 190 ? -4.023 -9.866 -6.098 1.00 97.50 190 MET A O 1
ATOM 1507 N N . PHE A 1 191 ? -4.658 -8.879 -4.176 1.00 97.50 191 PHE A N 1
ATOM 1508 C CA . PHE A 1 191 ? -4.810 -10.109 -3.394 1.00 97.50 191 PHE A CA 1
ATOM 1509 C C . PHE A 1 191 ? -6.096 -10.057 -2.570 1.00 97.50 191 PHE A C 1
ATOM 1511 O O . PHE A 1 191 ? -6.418 -9.010 -2.006 1.00 97.50 191 PHE A O 1
ATOM 1518 N N . GLY A 1 192 ? -6.791 -11.189 -2.451 1.00 96.75 192 GLY A N 1
ATOM 1519 C CA . GLY A 1 192 ? -8.013 -11.294 -1.652 1.00 96.75 192 GLY A CA 1
ATOM 1520 C C . GLY A 1 192 ? -9.193 -10.504 -2.216 1.00 96.75 192 GLY A C 1
ATOM 1521 O O . GLY A 1 192 ? -9.198 -10.110 -3.382 1.00 96.75 192 GLY A O 1
ATOM 1522 N N . GLY A 1 193 ? -10.221 -10.304 -1.390 1.00 94.62 193 GLY A N 1
ATOM 1523 C CA . GLY A 1 193 ? -11.390 -9.485 -1.730 1.00 94.62 193 GLY A CA 1
ATOM 1524 C C . GLY A 1 193 ? -12.140 -9.937 -2.987 1.00 94.62 193 GLY A C 1
ATOM 1525 O O . GLY A 1 193 ? -12.667 -9.096 -3.714 1.00 94.62 193 GLY A O 1
ATOM 1526 N N . GLY A 1 194 ? -12.131 -11.242 -3.279 1.00 91.88 194 GLY A N 1
ATOM 1527 C CA . GLY A 1 194 ? -12.770 -11.819 -4.464 1.00 91.88 194 GLY A CA 1
ATOM 1528 C C . GLY A 1 194 ? -11.968 -11.704 -5.765 1.00 91.88 194 GLY A C 1
ATOM 1529 O O . GLY A 1 194 ? -12.520 -11.957 -6.828 1.00 91.88 194 GLY A O 1
ATOM 1530 N N . VAL A 1 195 ? -10.686 -11.331 -5.735 1.00 95.19 195 VAL A N 1
ATOM 1531 C CA . VAL A 1 195 ? -9.814 -11.384 -6.925 1.00 95.19 195 VAL A CA 1
ATOM 1532 C C . VAL A 1 195 ? -9.429 -12.831 -7.250 1.00 95.19 195 VAL A C 1
ATOM 1534 O O . VAL A 1 195 ? -9.122 -13.612 -6.350 1.00 95.19 195 VAL A O 1
ATOM 1537 N N . LYS A 1 196 ? -9.396 -13.188 -8.541 1.00 94.69 196 LYS A N 1
ATOM 1538 C CA . LYS A 1 196 ? -8.992 -14.528 -8.994 1.00 94.69 196 LYS A CA 1
ATOM 1539 C C . LYS A 1 196 ? -7.520 -14.817 -8.655 1.00 94.69 196 LYS A C 1
ATOM 1541 O O . LYS A 1 196 ? -6.642 -14.074 -9.105 1.00 94.69 196 LYS A O 1
ATOM 1546 N N . PRO A 1 197 ? -7.212 -15.908 -7.931 1.00 93.19 197 PRO A N 1
ATOM 1547 C CA . PRO A 1 197 ? -5.833 -16.271 -7.624 1.00 93.19 197 PRO A CA 1
ATOM 1548 C C . PRO A 1 197 ? -5.077 -16.682 -8.894 1.00 93.19 197 PRO A C 1
ATOM 1550 O O . PRO A 1 197 ? -5.625 -17.347 -9.771 1.00 93.19 197 PRO A O 1
ATOM 1553 N N . GLY A 1 198 ? -3.804 -16.287 -8.996 1.00 93.00 198 GLY A N 1
ATOM 1554 C CA . GLY A 1 198 ? -2.931 -16.663 -10.117 1.00 93.00 198 GLY A CA 1
ATOM 1555 C C . GLY A 1 198 ? -3.331 -16.080 -11.479 1.00 93.00 198 GLY A C 1
ATOM 1556 O O . GLY A 1 198 ? -2.854 -16.556 -12.507 1.00 93.00 198 GLY A O 1
ATOM 1557 N N . HIS A 1 199 ? -4.205 -15.071 -11.509 1.00 94.50 199 HIS A N 1
ATOM 1558 C CA . HIS A 1 199 ? -4.677 -14.456 -12.745 1.00 94.50 199 HIS A CA 1
ATOM 1559 C C . HIS A 1 199 ? -3.794 -13.274 -13.178 1.00 94.50 199 HIS A C 1
ATOM 1561 O O . HIS A 1 199 ? -3.443 -12.416 -12.369 1.00 94.50 199 HIS A O 1
ATOM 1567 N N . LEU A 1 200 ? -3.481 -13.205 -14.474 1.00 94.88 200 LEU A N 1
ATOM 1568 C CA . LEU A 1 200 ? -2.814 -12.073 -15.118 1.00 94.88 200 LEU A CA 1
ATOM 1569 C C . LEU A 1 200 ? -3.803 -11.386 -16.066 1.00 94.88 200 LEU A C 1
ATOM 1571 O O . LEU A 1 200 ? -4.362 -12.040 -16.946 1.00 94.88 200 LEU A O 1
ATOM 1575 N N . PHE A 1 201 ? -3.981 -10.075 -15.905 1.00 95.25 201 PHE A N 1
ATOM 1576 C CA . PHE A 1 201 ? -4.832 -9.250 -16.761 1.00 95.25 201 PHE A CA 1
ATOM 1577 C C . PHE A 1 201 ? -3.993 -8.198 -17.493 1.00 95.25 201 PHE A C 1
ATOM 1579 O O . PHE A 1 201 ? -3.235 -7.457 -16.863 1.00 95.25 201 PHE A O 1
ATOM 1586 N N . GLY A 1 202 ? -4.164 -8.107 -18.811 1.00 93.94 202 GLY A N 1
ATOM 1587 C CA . GLY A 1 202 ? -3.395 -7.203 -19.661 1.00 93.94 202 GLY A CA 1
ATOM 1588 C C . GLY A 1 202 ? -2.030 -7.751 -20.075 1.00 93.94 202 GLY A C 1
ATOM 1589 O O . GLY A 1 202 ? -1.469 -8.657 -19.459 1.00 93.94 202 GLY A O 1
ATOM 1590 N N . ARG A 1 203 ? -1.478 -7.183 -21.150 1.00 94.94 203 ARG A N 1
ATOM 1591 C CA . ARG A 1 203 ? -0.138 -7.517 -21.654 1.00 94.94 203 ARG A CA 1
ATOM 1592 C C . ARG A 1 203 ? 0.578 -6.273 -22.160 1.00 94.94 203 ARG A C 1
ATOM 1594 O O . ARG A 1 203 ? -0.013 -5.471 -22.882 1.00 94.94 203 ARG A O 1
ATOM 1601 N N . THR A 1 204 ? 1.861 -6.139 -21.839 1.00 93.81 204 THR A N 1
ATOM 1602 C CA . THR A 1 204 ? 2.770 -5.149 -22.438 1.00 93.81 204 THR A CA 1
ATOM 1603 C C . THR A 1 204 ? 3.658 -5.789 -23.502 1.00 93.81 204 THR A C 1
ATOM 1605 O O . THR A 1 204 ? 3.873 -6.998 -23.484 1.00 93.81 204 THR A O 1
ATOM 1608 N N . ALA A 1 205 ? 4.167 -4.987 -24.436 1.00 92.19 205 ALA A N 1
ATOM 1609 C CA . ALA A 1 205 ? 5.158 -5.441 -25.408 1.00 92.19 205 ALA A CA 1
ATOM 1610 C C . ALA A 1 205 ? 6.443 -5.917 -24.711 1.00 92.19 205 ALA A C 1
ATOM 1612 O O . ALA A 1 205 ? 6.891 -5.286 -23.750 1.00 92.19 205 ALA A O 1
ATOM 1613 N N . ASP A 1 206 ? 7.037 -6.989 -25.239 1.00 90.25 206 ASP A N 1
ATOM 1614 C CA . ASP A 1 206 ? 8.283 -7.580 -24.729 1.00 90.25 206 ASP A CA 1
ATOM 1615 C C . ASP A 1 206 ? 9.482 -6.637 -24.940 1.00 90.25 206 ASP A C 1
ATOM 1617 O O . ASP A 1 206 ? 10.431 -6.620 -24.158 1.00 90.25 206 ASP A O 1
ATOM 1621 N N . GLU A 1 207 ? 9.397 -5.782 -25.963 1.00 87.06 207 GLU A N 1
ATOM 1622 C CA . GLU A 1 207 ? 10.415 -4.796 -26.312 1.00 87.06 207 GLU A CA 1
ATOM 1623 C C . GLU A 1 207 ? 9.915 -3.356 -26.158 1.00 87.06 207 GLU A C 1
ATOM 1625 O O . GLU A 1 207 ? 8.714 -3.061 -26.079 1.00 87.06 207 GLU A O 1
ATOM 1630 N N . ARG A 1 208 ? 10.866 -2.415 -26.126 1.00 80.00 208 ARG A N 1
ATOM 1631 C CA . ARG A 1 208 ? 10.555 -0.986 -26.052 1.00 80.00 208 ARG A CA 1
ATOM 1632 C C . ARG A 1 208 ? 9.626 -0.575 -27.203 1.00 80.00 208 ARG A C 1
ATOM 1634 O O . ARG A 1 208 ? 9.837 -0.982 -28.338 1.00 80.00 208 ARG A O 1
ATOM 1641 N N . PRO A 1 209 ? 8.627 0.284 -26.938 1.00 83.44 209 PRO A N 1
ATOM 1642 C CA . PRO A 1 209 ? 8.484 1.117 -25.743 1.00 83.44 209 PRO A CA 1
ATOM 1643 C C . PRO A 1 209 ? 7.740 0.456 -24.566 1.00 83.44 209 PRO A C 1
ATOM 1645 O O . PRO A 1 209 ? 7.296 1.190 -23.688 1.00 83.44 209 PRO A O 1
ATOM 1648 N N . CYS A 1 210 ? 7.582 -0.878 -24.541 1.00 87.06 210 CYS A N 1
ATOM 1649 C CA . CYS A 1 210 ? 6.933 -1.633 -23.456 1.00 87.06 210 CYS A CA 1
ATOM 1650 C C . CYS A 1 210 ? 5.522 -1.110 -23.129 1.00 87.06 210 CYS A C 1
ATOM 1652 O O . CYS A 1 210 ? 5.105 -1.038 -21.974 1.00 87.06 210 CYS A O 1
ATOM 1654 N N . LYS A 1 211 ? 4.796 -0.685 -24.168 1.00 89.75 211 LYS A N 1
ATOM 1655 C CA . LYS A 1 211 ? 3.408 -0.219 -24.071 1.00 89.75 211 LYS A CA 1
ATOM 1656 C C . LYS A 1 211 ? 2.462 -1.398 -23.907 1.00 89.75 211 LYS A C 1
ATOM 1658 O O . LYS A 1 211 ? 2.782 -2.509 -24.323 1.00 89.75 211 LYS A O 1
ATOM 1663 N N . THR A 1 212 ? 1.277 -1.137 -23.373 1.00 91.94 212 THR A N 1
ATOM 1664 C CA . THR A 1 212 ? 0.181 -2.106 -23.360 1.00 91.94 212 THR A CA 1
ATOM 1665 C C . THR A 1 212 ? -0.241 -2.473 -24.784 1.00 91.94 212 THR A C 1
ATOM 1667 O O . THR A 1 212 ? -0.476 -1.587 -25.605 1.00 91.94 212 THR A O 1
ATOM 1670 N N . ILE A 1 213 ? -0.326 -3.773 -25.066 1.00 95.19 213 ILE A N 1
ATOM 1671 C CA . ILE A 1 213 ? -0.681 -4.349 -26.372 1.00 95.19 213 ILE A CA 1
ATOM 1672 C C . ILE A 1 213 ? -1.954 -5.204 -26.333 1.00 95.19 213 ILE A C 1
ATOM 1674 O O . ILE A 1 213 ? -2.517 -5.475 -27.387 1.00 95.19 213 ILE A O 1
ATOM 1678 N N . ALA A 1 214 ? -2.426 -5.604 -25.148 1.00 94.62 214 ALA A N 1
ATOM 1679 C CA . ALA A 1 214 ? -3.707 -6.289 -24.971 1.00 94.62 214 ALA A CA 1
ATOM 1680 C C . ALA A 1 214 ? -4.326 -5.958 -23.605 1.00 94.62 214 ALA A C 1
ATOM 1682 O O . ALA A 1 214 ? -3.591 -5.701 -22.649 1.00 94.62 214 ALA A O 1
ATOM 1683 N N . ASP A 1 215 ? -5.662 -5.959 -23.551 1.00 93.00 215 ASP A N 1
ATOM 1684 C CA . ASP A 1 215 ? -6.509 -5.807 -22.357 1.00 93.00 215 ASP A CA 1
ATOM 1685 C C . ASP A 1 215 ? -6.033 -4.721 -21.372 1.00 93.00 215 ASP A C 1
ATOM 1687 O O . ASP A 1 215 ? -5.600 -5.014 -20.255 1.00 93.00 215 ASP A O 1
ATOM 1691 N N . PRO A 1 216 ? -6.052 -3.436 -21.775 1.00 92.50 216 PRO A N 1
ATOM 1692 C CA . PRO A 1 216 ? -5.531 -2.366 -20.940 1.00 92.50 216 PRO A CA 1
ATOM 1693 C C . PRO A 1 216 ? -6.366 -2.157 -19.675 1.00 92.50 216 PRO A C 1
ATOM 1695 O O . PRO A 1 216 ? -7.529 -1.768 -19.733 1.00 92.50 216 PRO A O 1
ATOM 1698 N N . ALA A 1 217 ? -5.727 -2.312 -18.516 1.00 93.75 217 ALA A N 1
ATOM 1699 C CA . ALA A 1 217 ? -6.260 -1.858 -17.238 1.00 93.75 217 ALA A CA 1
ATOM 1700 C C . ALA A 1 217 ? -5.962 -0.362 -17.057 1.00 93.75 217 ALA A C 1
ATOM 1702 O O . ALA A 1 217 ? -4.879 0.025 -16.611 1.00 93.75 217 ALA A O 1
ATOM 1703 N N . THR A 1 218 ? -6.902 0.507 -17.435 1.00 92.50 218 THR A N 1
ATOM 1704 C CA . THR A 1 218 ? -6.750 1.947 -17.180 1.00 92.50 218 THR A CA 1
ATOM 1705 C C . THR A 1 218 ? -6.914 2.247 -15.686 1.00 92.50 218 THR A C 1
ATOM 1707 O O . THR A 1 218 ? -7.612 1.528 -14.976 1.00 92.50 218 THR A O 1
ATOM 1710 N N . ILE A 1 219 ? -6.335 3.348 -15.191 1.00 91.81 219 ILE A N 1
ATOM 1711 C CA . ILE A 1 219 ? -6.520 3.780 -13.787 1.00 91.81 219 ILE A CA 1
ATOM 1712 C C . ILE A 1 219 ? -8.013 3.965 -13.463 1.00 91.81 219 ILE A C 1
ATOM 1714 O O . ILE A 1 219 ? -8.468 3.635 -12.371 1.00 91.81 219 ILE A O 1
ATOM 1718 N N . THR A 1 220 ? -8.788 4.470 -14.428 1.00 94.00 220 THR A N 1
ATOM 1719 C CA . THR A 1 220 ? -10.226 4.715 -14.243 1.00 94.00 220 THR A CA 1
ATOM 1720 C C . THR A 1 220 ? -10.999 3.402 -14.081 1.00 94.00 220 THR A C 1
ATOM 1722 O O . THR A 1 220 ? -11.841 3.299 -13.189 1.00 94.00 220 THR A O 1
ATOM 1725 N N . ASP A 1 221 ? -10.669 2.384 -14.877 1.00 95.12 221 ASP A N 1
ATOM 1726 C CA . ASP A 1 221 ? -11.300 1.060 -14.813 1.00 95.12 221 ASP A CA 1
ATOM 1727 C C . ASP A 1 221 ? -10.812 0.242 -13.611 1.00 95.12 221 ASP A C 1
ATOM 1729 O O . ASP A 1 221 ? -11.590 -0.478 -12.984 1.00 95.12 221 ASP A O 1
ATOM 1733 N N . LEU A 1 222 ? -9.548 0.403 -13.209 1.00 94.75 222 LEU A N 1
ATOM 1734 C CA . LEU A 1 222 ? -9.022 -0.182 -11.977 1.00 94.75 222 LEU A CA 1
ATOM 1735 C C . LEU A 1 222 ? -9.756 0.371 -10.747 1.00 94.75 222 LEU A C 1
ATOM 1737 O O . LEU A 1 222 ? -10.212 -0.405 -9.911 1.00 94.75 222 LEU A O 1
ATOM 1741 N N . HIS A 1 223 ? -9.943 1.693 -10.659 1.00 94.44 223 HIS A N 1
ATOM 1742 C CA . HIS A 1 223 ? -10.756 2.293 -9.598 1.00 94.44 223 HIS A CA 1
ATOM 1743 C C . HIS A 1 223 ? -12.188 1.755 -9.630 1.00 94.44 223 HIS A C 1
ATOM 1745 O O . HIS A 1 223 ? -12.705 1.350 -8.593 1.00 94.44 223 HIS A O 1
ATOM 1751 N N . ALA A 1 224 ? -12.816 1.679 -10.809 1.00 95.44 224 ALA A N 1
ATOM 1752 C CA . ALA A 1 224 ? -14.150 1.094 -10.949 1.00 95.44 224 ALA A CA 1
ATOM 1753 C C . ALA A 1 224 ? -14.207 -0.362 -10.463 1.00 95.44 224 ALA A C 1
ATOM 1755 O O . ALA A 1 224 ? -15.184 -0.754 -9.835 1.00 95.44 224 ALA A O 1
ATOM 1756 N N . THR A 1 225 ? -13.154 -1.145 -10.707 1.00 95.44 225 THR A N 1
ATOM 1757 C CA . THR A 1 225 ? -13.022 -2.533 -10.239 1.00 95.44 225 THR A CA 1
ATOM 1758 C C . THR A 1 225 ? -12.951 -2.605 -8.716 1.00 95.44 225 THR A C 1
ATOM 1760 O O . THR A 1 225 ? -13.676 -3.390 -8.110 1.00 95.44 225 THR A O 1
ATOM 1763 N N . ILE A 1 226 ? -12.140 -1.749 -8.087 1.00 95.06 226 ILE A N 1
ATOM 1764 C CA . ILE A 1 226 ? -12.029 -1.663 -6.623 1.00 95.06 226 ILE A CA 1
ATOM 1765 C C . ILE A 1 226 ? -13.369 -1.232 -6.007 1.00 95.06 226 ILE A C 1
ATOM 1767 O O . ILE A 1 226 ? -13.841 -1.858 -5.063 1.00 95.06 226 ILE A O 1
ATOM 1771 N N . PHE A 1 227 ? -14.030 -0.210 -6.562 1.00 94.06 227 PHE A N 1
ATOM 1772 C CA . PHE A 1 227 ? -15.357 0.215 -6.101 1.00 94.06 227 PHE A CA 1
ATOM 1773 C C . PHE A 1 227 ? -16.408 -0.878 -6.265 1.00 94.06 227 PHE A C 1
ATOM 1775 O O . PHE A 1 227 ? -17.182 -1.113 -5.340 1.00 94.06 227 PHE A O 1
ATOM 1782 N N . HIS A 1 228 ? -16.394 -1.591 -7.391 1.00 93.62 228 HIS A N 1
ATOM 1783 C CA . HIS A 1 228 ? -17.292 -2.713 -7.625 1.00 93.62 228 HIS A CA 1
ATOM 1784 C C . HIS A 1 228 ? -17.105 -3.822 -6.582 1.00 93.62 228 HIS A C 1
ATOM 1786 O O . HIS A 1 228 ? -18.097 -4.289 -6.029 1.00 93.62 228 HIS A O 1
ATOM 1792 N N . ALA A 1 229 ? -15.860 -4.175 -6.239 1.00 93.12 229 ALA A N 1
ATOM 1793 C CA . ALA A 1 229 ? -15.564 -5.141 -5.175 1.00 93.12 229 ALA A CA 1
ATOM 1794 C C . ALA A 1 229 ? -16.078 -4.686 -3.792 1.00 93.12 229 ALA A C 1
ATOM 1796 O O . ALA A 1 229 ? -16.440 -5.510 -2.958 1.00 93.12 229 ALA A O 1
ATOM 1797 N N . MET A 1 230 ? -16.170 -3.374 -3.557 1.00 92.62 230 MET A N 1
ATOM 1798 C CA . MET A 1 230 ? -16.762 -2.795 -2.343 1.00 92.62 230 MET A CA 1
ATOM 1799 C C . MET A 1 230 ? -18.292 -2.625 -2.414 1.00 92.62 230 MET A C 1
ATOM 1801 O O . MET A 1 230 ? -18.886 -2.093 -1.477 1.00 92.62 230 MET A O 1
ATOM 1805 N N . GLY A 1 231 ? -18.943 -3.018 -3.515 1.00 92.00 231 GLY A N 1
ATOM 1806 C CA . GLY A 1 231 ? -20.380 -2.812 -3.725 1.00 92.00 231 GLY A CA 1
ATOM 1807 C C . GLY A 1 231 ? -20.775 -1.360 -4.028 1.00 92.00 231 GLY A C 1
ATOM 1808 O O . GLY A 1 231 ? -21.940 -0.993 -3.883 1.00 92.00 231 GLY A O 1
ATOM 1809 N N . ILE A 1 232 ? -19.823 -0.518 -4.440 1.00 93.12 232 ILE A N 1
ATOM 1810 C CA . ILE A 1 232 ? -20.045 0.893 -4.777 1.00 93.12 232 ILE A CA 1
ATOM 1811 C C . ILE A 1 232 ? -20.142 1.033 -6.305 1.00 93.12 232 ILE A C 1
ATOM 1813 O O . ILE A 1 232 ? -19.216 0.636 -7.017 1.00 93.12 232 ILE A O 1
ATOM 1817 N N . PRO A 1 233 ? -21.232 1.607 -6.854 1.00 92.94 233 PRO A N 1
ATOM 1818 C CA . PRO A 1 233 ? -21.348 1.785 -8.295 1.00 92.94 233 PRO A CA 1
ATOM 1819 C C . PRO A 1 233 ? -20.341 2.839 -8.801 1.00 92.94 233 PRO A C 1
ATOM 1821 O O . PRO A 1 233 ? -20.140 3.852 -8.129 1.00 92.94 233 PRO A O 1
ATOM 1824 N N . PRO A 1 234 ? -19.754 2.683 -10.007 1.00 90.06 234 PRO A N 1
ATOM 1825 C CA . PRO A 1 234 ? -18.791 3.646 -10.562 1.00 90.06 234 PRO A CA 1
ATOM 1826 C C . PRO A 1 234 ? -19.327 5.078 -10.709 1.00 90.06 234 PRO A C 1
ATOM 1828 O O . PRO A 1 234 ? -18.546 6.031 -10.719 1.00 90.06 234 PRO A O 1
ATOM 1831 N N . THR A 1 235 ? -20.652 5.216 -10.807 1.00 92.62 235 THR A N 1
ATOM 1832 C CA . THR A 1 235 ? -21.400 6.476 -10.918 1.00 92.62 235 THR A CA 1
ATOM 1833 C C . THR A 1 235 ? -21.703 7.133 -9.569 1.00 92.62 235 THR A C 1
ATOM 1835 O O . THR A 1 235 ? -22.257 8.238 -9.538 1.00 92.62 235 THR A O 1
ATOM 1838 N N . HIS A 1 236 ? -21.362 6.476 -8.453 1.00 94.38 236 HIS A N 1
ATOM 1839 C CA . HIS A 1 236 ? -21.512 7.058 -7.126 1.00 94.38 236 HIS A CA 1
ATOM 1840 C C . HIS A 1 236 ? -20.754 8.385 -7.057 1.00 94.38 236 HIS A C 1
ATOM 1842 O O . HIS A 1 236 ? -19.616 8.492 -7.518 1.00 94.38 236 HIS A O 1
ATOM 1848 N N . HIS A 1 237 ? -21.389 9.398 -6.482 1.00 93.94 237 HIS A N 1
ATOM 1849 C CA . HIS A 1 237 ? -20.788 10.706 -6.291 1.00 93.94 237 HIS A CA 1
ATOM 1850 C C . HIS A 1 237 ? -21.310 11.344 -5.013 1.00 93.94 237 HIS A C 1
ATOM 1852 O O . HIS A 1 237 ? -22.416 11.056 -4.555 1.00 93.94 237 HIS A O 1
ATOM 1858 N N . VAL A 1 238 ? -20.506 12.250 -4.474 1.00 92.44 238 VAL A N 1
ATOM 1859 C CA . VAL A 1 238 ? -20.899 13.152 -3.393 1.00 92.44 238 VAL A CA 1
ATOM 1860 C C . VAL A 1 238 ? -20.881 14.581 -3.915 1.00 92.44 238 VAL A C 1
ATOM 1862 O O . VAL A 1 238 ? -20.072 14.923 -4.776 1.00 92.44 238 VAL A O 1
ATOM 1865 N N . THR A 1 239 ? -21.775 15.433 -3.426 1.00 91.94 239 THR A N 1
ATOM 1866 C CA . THR A 1 239 ? -21.780 16.850 -3.805 1.00 91.94 239 THR A CA 1
ATOM 1867 C C . THR A 1 239 ? -20.851 17.626 -2.880 1.00 91.94 239 THR A C 1
ATOM 1869 O O . THR A 1 239 ? -21.104 17.725 -1.681 1.00 91.94 239 THR A O 1
ATOM 1872 N N . VAL A 1 240 ? -19.790 18.204 -3.440 1.00 87.31 240 VAL A N 1
ATOM 1873 C CA . VAL A 1 240 ? -18.847 19.079 -2.734 1.00 87.31 240 VAL A CA 1
ATOM 1874 C C . VAL A 1 240 ? -18.924 20.451 -3.386 1.00 87.31 240 VAL A C 1
ATOM 1876 O O . VAL A 1 240 ? -18.755 20.564 -4.595 1.00 87.31 240 VAL A O 1
ATOM 1879 N N . GLU A 1 241 ? -19.233 21.488 -2.605 1.00 87.56 241 GLU A N 1
ATOM 1880 C CA . GLU A 1 241 ? -19.344 22.869 -3.110 1.00 87.56 241 GLU A CA 1
ATOM 1881 C C . GLU A 1 241 ? -20.249 22.991 -4.356 1.00 87.56 241 GLU A C 1
ATOM 1883 O O . GLU A 1 241 ? -19.895 23.617 -5.351 1.00 87.56 241 GLU A O 1
ATOM 1888 N N . GLN A 1 242 ? -21.428 22.353 -4.315 1.00 90.56 242 GLN A N 1
ATOM 1889 C CA . GLN A 1 242 ? -22.406 22.301 -5.420 1.00 90.56 242 GLN A CA 1
ATOM 1890 C C . GLN A 1 242 ? -21.920 21.592 -6.698 1.00 90.56 242 GLN A C 1
ATOM 1892 O O . GLN A 1 242 ? -22.605 21.625 -7.719 1.00 90.56 242 GLN A O 1
ATOM 18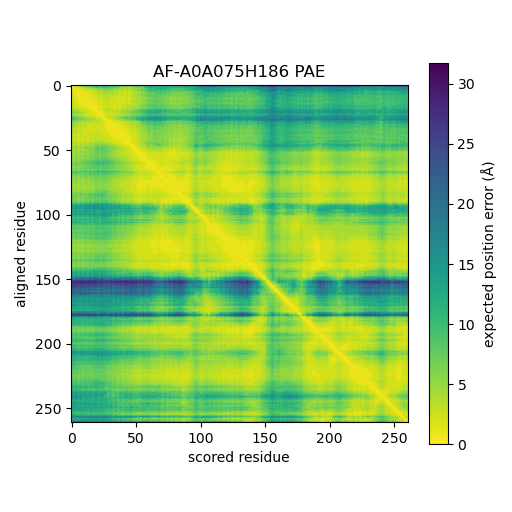97 N N . ARG A 1 243 ? -20.769 20.913 -6.661 1.00 89.81 243 ARG A N 1
ATOM 1898 C CA . ARG A 1 243 ? -20.237 20.133 -7.782 1.00 89.81 243 ARG A CA 1
ATOM 1899 C C . ARG A 1 243 ? -20.226 18.642 -7.449 1.00 89.81 243 ARG A C 1
ATOM 1901 O O . ARG A 1 243 ? -19.907 18.275 -6.316 1.00 89.81 243 ARG A O 1
ATOM 1908 N N . PRO A 1 244 ? -20.569 17.762 -8.404 1.00 91.00 244 PRO A N 1
ATOM 1909 C CA . PRO A 1 244 ? -20.450 16.330 -8.186 1.00 91.00 244 PRO A CA 1
ATOM 1910 C C . PRO A 1 244 ? -18.972 15.924 -8.161 1.00 91.00 244 PRO A C 1
ATOM 1912 O O . PRO A 1 244 ? -18.212 16.237 -9.076 1.00 91.00 244 PRO A O 1
ATOM 1915 N N . PHE A 1 245 ? -18.579 15.197 -7.120 1.00 91.56 245 PHE A N 1
ATOM 1916 C CA . PHE A 1 245 ? -17.297 14.515 -7.016 1.00 91.56 245 PHE A CA 1
ATOM 1917 C C . PHE A 1 245 ? -17.541 13.010 -7.134 1.00 91.56 245 PHE A C 1
ATOM 1919 O O . PHE A 1 245 ? -18.052 12.375 -6.208 1.00 91.56 245 PHE A O 1
ATOM 1926 N N . PHE A 1 246 ? -17.242 12.459 -8.308 1.00 90.94 246 PHE A N 1
ATOM 1927 C CA . PHE A 1 246 ? -17.477 11.053 -8.626 1.00 90.94 246 PHE A CA 1
ATOM 1928 C C . PHE A 1 246 ? -16.413 10.141 -8.014 1.00 90.94 246 PHE A C 1
ATOM 1930 O O . PHE A 1 246 ? -15.242 10.504 -7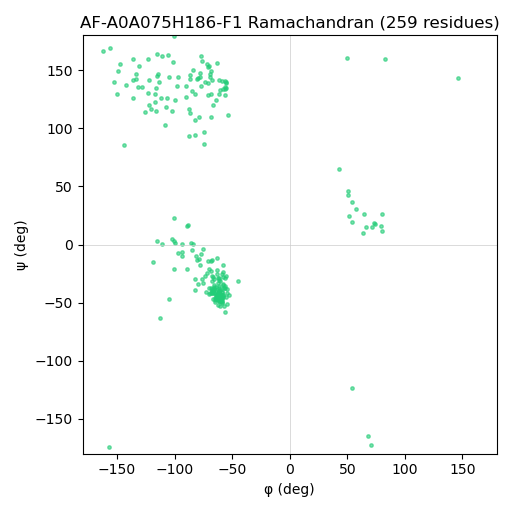.923 1.00 90.94 246 PHE A O 1
ATOM 1937 N N . ALA A 1 247 ? -16.823 8.925 -7.653 1.00 85.69 247 ALA A N 1
ATOM 1938 C CA . ALA A 1 247 ? -15.932 7.872 -7.177 1.00 85.69 247 ALA A CA 1
ATOM 1939 C C . ALA A 1 247 ? -14.884 7.491 -8.240 1.00 85.69 247 ALA A C 1
ATOM 1941 O O . ALA A 1 247 ? -13.713 7.292 -7.930 1.00 85.69 247 ALA A O 1
ATOM 1942 N N . THR A 1 248 ? -15.281 7.447 -9.515 1.00 88.69 248 THR A N 1
ATOM 1943 C CA . THR A 1 248 ? -14.375 7.258 -10.661 1.00 88.69 248 THR A CA 1
ATOM 1944 C C . THR A 1 248 ? -14.291 8.530 -11.499 1.00 88.69 248 THR A C 1
ATOM 1946 O O . THR A 1 248 ? -15.161 9.392 -11.393 1.00 88.69 248 THR A O 1
ATOM 1949 N N . LYS A 1 249 ? -13.264 8.669 -12.351 1.00 87.06 249 LYS A N 1
ATOM 1950 C CA . LYS A 1 249 ? -13.117 9.841 -13.231 1.00 87.06 249 LYS A CA 1
ATOM 1951 C C . LYS A 1 249 ? -14.399 10.057 -14.048 1.00 87.06 249 LYS A C 1
ATOM 1953 O O . LYS A 1 249 ? -14.748 9.232 -14.893 1.00 87.06 249 LYS A O 1
ATOM 1958 N N . ASP A 1 250 ? -15.099 11.148 -13.748 1.00 88.00 250 ASP A N 1
ATOM 1959 C CA . ASP A 1 250 ? -16.388 11.545 -14.331 1.00 88.00 250 ASP A CA 1
ATOM 1960 C C . ASP A 1 250 ? -17.503 10.476 -14.254 1.00 88.00 250 ASP A C 1
ATOM 1962 O O . ASP A 1 250 ? -18.462 10.530 -15.022 1.00 88.00 250 ASP A O 1
ATOM 1966 N N . GLY A 1 251 ? -17.380 9.479 -13.369 1.00 88.00 251 GLY A N 1
ATOM 1967 C CA . GLY A 1 251 ? -18.344 8.380 -13.240 1.00 88.00 251 GLY A CA 1
ATOM 1968 C C . GLY A 1 251 ? -18.330 7.364 -14.391 1.00 88.00 251 GLY A C 1
ATOM 1969 O O . GLY A 1 251 ? -19.286 6.605 -14.538 1.00 88.00 251 GLY A O 1
ATOM 1970 N N . LYS A 1 252 ? -17.286 7.363 -15.232 1.00 90.25 252 LYS A N 1
ATOM 1971 C CA . LYS A 1 252 ? -17.236 6.606 -16.500 1.00 90.25 252 LYS A CA 1
ATOM 1972 C C . LYS A 1 252 ? -16.424 5.310 -16.452 1.00 90.25 252 LYS A C 1
ATOM 1974 O O . LYS A 1 252 ? -16.222 4.693 -17.495 1.00 90.25 252 LYS A O 1
ATOM 1979 N N . GLY A 1 253 ? -15.912 4.917 -15.288 1.00 91.50 253 GLY A N 1
ATOM 1980 C CA . GLY A 1 253 ? -15.088 3.713 -15.188 1.00 91.50 253 GLY A CA 1
ATOM 1981 C C . GLY A 1 253 ? -15.885 2.423 -15.366 1.00 91.50 253 GLY A C 1
ATOM 1982 O O . GLY A 1 253 ? -16.981 2.285 -14.824 1.00 91.50 253 GLY A O 1
ATOM 1983 N N . ASN A 1 254 ? -15.306 1.467 -16.092 1.00 93.88 254 ASN A N 1
ATOM 1984 C CA . ASN A 1 254 ? -15.882 0.149 -16.328 1.00 93.88 254 ASN A CA 1
ATOM 1985 C C . ASN A 1 254 ? -15.105 -0.901 -15.521 1.00 93.88 254 ASN A C 1
ATOM 1987 O O . ASN A 1 254 ? -13.913 -1.079 -15.760 1.00 93.88 254 ASN A O 1
ATOM 1991 N N . PRO A 1 255 ? -15.739 -1.619 -14.574 1.00 94.00 255 PRO A N 1
ATOM 1992 C CA . PRO A 1 255 ? -15.061 -2.675 -13.829 1.00 94.00 255 PRO A CA 1
ATOM 1993 C C . PRO A 1 255 ? -14.459 -3.739 -14.757 1.00 94.00 255 PRO A C 1
ATOM 1995 O O . PRO A 1 255 ? -15.123 -4.242 -15.668 1.00 94.00 255 PRO A O 1
ATOM 1998 N N . LEU A 1 256 ? -13.209 -4.112 -14.493 1.00 94.19 256 LEU A N 1
ATOM 1999 C CA . LEU A 1 256 ? -12.447 -5.113 -15.231 1.00 94.19 256 LEU A CA 1
ATO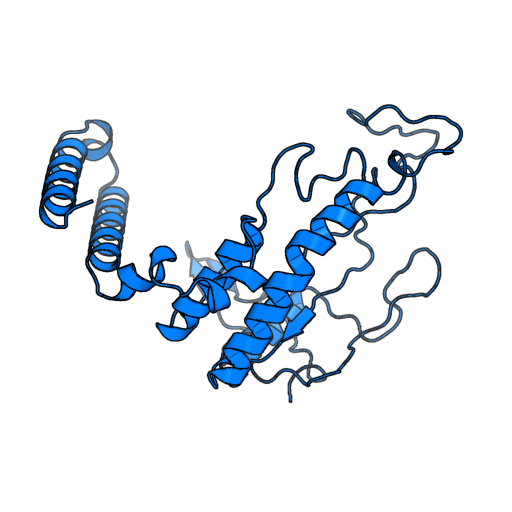M 2000 C C . LEU A 1 256 ? -12.971 -6.511 -14.869 1.00 94.19 256 LEU A C 1
ATOM 2002 O O . LEU A 1 256 ? -12.467 -7.176 -13.964 1.00 94.19 256 LEU A O 1
ATOM 2006 N N . ARG A 1 257 ? -14.009 -6.966 -15.583 1.00 81.56 257 ARG A N 1
ATOM 2007 C CA . ARG A 1 257 ? -14.750 -8.217 -15.298 1.00 81.56 257 ARG A CA 1
ATOM 2008 C C . ARG A 1 257 ? -13.890 -9.492 -15.291 1.00 81.56 257 ARG A C 1
ATOM 2010 O O . ARG A 1 257 ? -14.318 -10.509 -14.761 1.00 81.56 257 ARG A O 1
ATOM 2017 N N . GLY A 1 258 ? -12.688 -9.454 -15.867 1.00 85.62 258 GLY A N 1
ATOM 2018 C CA . GLY A 1 258 ? -11.747 -10.578 -15.854 1.00 85.62 258 GLY A CA 1
ATOM 2019 C C . GLY A 1 258 ? -11.076 -10.815 -14.497 1.00 85.62 258 GLY A C 1
ATOM 2020 O O . GLY A 1 258 ? -10.743 -11.958 -14.196 1.00 85.62 258 GLY A O 1
ATOM 2021 N N . ILE A 1 259 ? -10.939 -9.775 -13.667 1.00 91.81 259 ILE A N 1
ATOM 2022 C CA . ILE A 1 259 ? -10.098 -9.791 -12.459 1.00 91.81 259 ILE A CA 1
ATOM 2023 C C . ILE A 1 259 ? -10.797 -10.437 -11.257 1.00 91.81 259 ILE A C 1
ATOM 2025 O O . ILE A 1 259 ? -10.162 -11.160 -10.491 1.00 91.81 259 ILE A O 1
ATOM 2029 N N . LEU A 1 260 ? -12.092 -10.177 -11.087 1.00 91.12 260 LEU A N 1
ATOM 2030 C CA . LEU A 1 260 ? -12.880 -10.679 -9.959 1.00 91.12 260 LEU A CA 1
ATOM 2031 C C . LEU A 1 260 ? -13.444 -12.079 -10.265 1.00 91.12 260 LEU A C 1
ATOM 2033 O O . LEU A 1 260 ? -13.702 -12.396 -11.432 1.00 91.12 260 LEU A O 1
ATOM 2037 N N . ALA A 1 261 ? -13.544 -12.911 -9.225 1.00 84.31 261 ALA A N 1
ATOM 2038 C CA . ALA A 1 261 ? -14.035 -14.290 -9.234 1.00 84.31 261 ALA A CA 1
ATOM 2039 C C . ALA A 1 261 ? -15.557 -14.373 -9.390 1.00 84.31 261 ALA A C 1
ATOM 2041 O O . ALA A 1 261 ? -16.261 -13.466 -8.892 1.00 84.31 261 ALA A O 1
#